Protein AF-A0A380GWD2-F1 (afdb_monomer_lite)

InterPro domains:
  IPR000515 ABC transporter type 1, transmembrane domain MetI-like [PF00528] (91-231)
  IPR000515 ABC transporter type 1, transmembrane domain MetI-like [PS50928] (73-249)
  IPR000515 ABC transporter type 1, transmembrane domain MetI-like [cd06261] (73-239)
  IPR025966 Oligopeptide transport permease C-like, N-terminal domain [PF12911] (3-45)
  IPR027417 P-loop containing nucleoside triphosphate hydrolase [SSF52540] (284-332)
  IPR035906 MetI-like superfamily [G3DSA:1.10.3720.10] (64-246)
  IPR035906 MetI-like superfamily [SSF161098] (69-244)
  IPR050366 Binding-protein-dependent transport system permease [PTHR43386] (3-244)
  IPR053474 Metal-staphylopine ABC transporter permease [NF045473] (7-245)

Structure (mmCIF, N/CA/C/O backbone):
data_AF-A0A380GWD2-F1
#
_entry.id   AF-A0A380GWD2-F1
#
loop_
_atom_site.group_PDB
_atom_site.id
_atom_site.type_symbol
_atom_site.label_atom_id
_atom_site.label_alt_id
_atom_site.label_comp_id
_atom_site.label_asym_id
_atom_site.label_entity_id
_atom_site.label_seq_id
_atom_site.pdbx_PDB_ins_code
_atom_site.Cartn_x
_atom_site.Cartn_y
_atom_site.Cartn_z
_atom_site.occupancy
_atom_site.B_iso_or_equiv
_atom_site.auth_seq_id
_atom_site.auth_comp_id
_atom_site.auth_asym_id
_atom_site.auth_atom_id
_atom_site.pdbx_PDB_model_num
ATOM 1 N N . MET A 1 1 ? -18.619 -19.081 5.065 1.00 58.50 1 MET A N 1
ATOM 2 C CA . MET A 1 1 ? -19.365 -19.530 3.862 1.00 58.50 1 MET A CA 1
ATOM 3 C C . MET A 1 1 ? -20.350 -18.495 3.323 1.00 58.50 1 MET A C 1
ATOM 5 O O . MET A 1 1 ? -20.272 -18.205 2.139 1.00 58.50 1 MET A O 1
ATOM 9 N N . ILE A 1 2 ? -21.215 -17.888 4.149 1.00 71.56 2 ILE A N 1
ATOM 10 C CA . ILE A 1 2 ? -22.244 -16.932 3.677 1.00 71.56 2 ILE A CA 1
ATOM 11 C C . ILE A 1 2 ? -21.642 -15.705 2.963 1.00 71.56 2 ILE A C 1
ATOM 13 O O . ILE A 1 2 ? -22.155 -15.282 1.932 1.00 71.56 2 ILE A O 1
ATOM 17 N N . VAL A 1 3 ? -20.525 -15.164 3.465 1.00 71.06 3 VAL A N 1
ATOM 18 C CA . VAL A 1 3 ? -19.839 -14.011 2.847 1.00 71.06 3 VAL A CA 1
ATOM 19 C C . VAL A 1 3 ? -19.327 -14.344 1.443 1.00 71.06 3 VAL A C 1
ATOM 21 O O . VAL A 1 3 ? -19.570 -13.586 0.513 1.00 71.06 3 VAL A O 1
ATOM 24 N N . LEU A 1 4 ? -18.695 -15.509 1.264 1.00 73.12 4 LEU A N 1
ATOM 25 C CA . LEU A 1 4 ? -18.154 -15.940 -0.029 1.00 73.12 4 LEU A CA 1
ATOM 26 C C . LEU A 1 4 ? -19.265 -16.176 -1.063 1.00 73.12 4 LEU A C 1
ATOM 28 O O . LEU A 1 4 ? -19.141 -15.762 -2.210 1.00 73.12 4 LEU A O 1
ATOM 32 N N . GLN A 1 5 ? -20.381 -16.779 -0.644 1.00 77.62 5 GLN A N 1
ATOM 33 C CA . GLN A 1 5 ? -21.546 -16.984 -1.510 1.00 77.62 5 GLN A CA 1
ATOM 34 C C . GLN A 1 5 ? -22.194 -15.662 -1.941 1.00 77.62 5 GLN A C 1
ATOM 36 O O . GLN A 1 5 ? -22.624 -15.536 -3.084 1.00 77.62 5 GLN A O 1
ATOM 41 N N . ARG A 1 6 ? -22.247 -14.663 -1.049 1.00 77.50 6 ARG A N 1
ATOM 42 C CA . ARG A 1 6 ? -22.725 -13.317 -1.399 1.00 77.50 6 ARG A CA 1
ATOM 43 C C . ARG A 1 6 ? -21.777 -12.618 -2.371 1.00 77.50 6 ARG A C 1
ATOM 45 O O . ARG A 1 6 ? -22.252 -12.006 -3.319 1.00 77.50 6 ARG A O 1
ATOM 52 N N . LEU A 1 7 ? -20.468 -12.767 -2.174 1.00 77.81 7 LEU A N 1
ATOM 53 C CA . LEU A 1 7 ? -19.450 -12.156 -3.029 1.00 77.81 7 LEU A CA 1
ATOM 54 C C . LEU A 1 7 ? -19.477 -12.720 -4.458 1.00 77.81 7 LEU A C 1
ATOM 56 O O . LEU A 1 7 ? -19.412 -11.964 -5.416 1.00 77.81 7 LEU A O 1
ATOM 60 N N . LEU A 1 8 ? -19.648 -14.039 -4.606 1.00 84.56 8 LEU A N 1
ATOM 61 C CA . LEU A 1 8 ? -19.727 -14.705 -5.914 1.00 84.56 8 LEU A CA 1
ATOM 62 C C . LEU A 1 8 ? -21.028 -14.419 -6.681 1.00 84.56 8 LEU A C 1
ATOM 64 O O . LEU A 1 8 ? -21.109 -14.686 -7.877 1.00 84.56 8 LEU A O 1
ATOM 68 N N . ARG A 1 9 ? -22.058 -13.896 -6.007 1.00 88.69 9 ARG A N 1
ATOM 69 C CA . ARG A 1 9 ? -23.337 -13.541 -6.636 1.00 88.69 9 ARG A CA 1
ATOM 70 C C . ARG A 1 9 ? -23.305 -12.153 -7.281 1.00 88.69 9 ARG A C 1
ATOM 72 O O . ARG A 1 9 ? -24.104 -11.884 -8.177 1.00 88.69 9 ARG A O 1
ATOM 79 N N . ASP A 1 10 ? -22.395 -11.289 -6.840 1.00 90.19 10 ASP A N 1
ATOM 80 C CA . ASP A 1 10 ? -22.190 -9.961 -7.407 1.00 90.19 10 ASP A CA 1
ATOM 81 C C . ASP A 1 10 ? -21.218 -10.037 -8.595 1.00 90.19 10 ASP A C 1
ATOM 83 O O . ASP A 1 10 ? -20.032 -10.331 -8.443 1.00 90.19 10 ASP A O 1
ATOM 87 N N . LYS A 1 11 ? -21.727 -9.756 -9.802 1.00 90.31 11 LYS A N 1
ATOM 88 C CA . LYS A 1 11 ? -20.937 -9.807 -11.043 1.00 90.31 11 LYS A CA 1
ATOM 89 C C . LYS A 1 11 ? -19.743 -8.847 -11.010 1.00 90.31 11 LYS A C 1
ATOM 91 O O . LYS A 1 11 ? -18.685 -9.191 -11.530 1.00 90.31 11 LYS A O 1
ATOM 96 N N . GLY A 1 12 ? -19.897 -7.669 -10.402 1.00 89.19 12 GLY A N 1
ATOM 97 C CA . GLY A 1 12 ? -18.822 -6.685 -10.289 1.00 89.19 12 GLY A CA 1
ATOM 98 C C . GLY A 1 12 ? -17.720 -7.167 -9.352 1.00 89.19 12 GLY A C 1
ATOM 99 O O . GLY A 1 12 ? -16.540 -7.111 -9.702 1.00 89.19 12 GLY A O 1
ATOM 100 N N . ALA A 1 13 ? -18.105 -7.723 -8.199 1.00 85.75 13 ALA A N 1
ATOM 101 C CA . ALA A 1 13 ? -17.156 -8.294 -7.247 1.00 85.75 13 ALA A CA 1
ATOM 102 C C . ALA A 1 13 ? -16.379 -9.476 -7.846 1.00 85.75 13 ALA A C 1
ATOM 104 O O . ALA A 1 13 ? -15.167 -9.564 -7.656 1.00 85.75 13 ALA A O 1
ATOM 105 N N . VAL A 1 14 ? -17.047 -10.347 -8.612 1.00 89.75 14 VAL A N 1
ATOM 106 C CA . VAL A 1 14 ? -16.394 -11.470 -9.302 1.00 89.75 14 VAL A CA 1
ATOM 107 C C . VAL A 1 14 ? -15.363 -10.970 -10.311 1.00 89.75 14 VAL A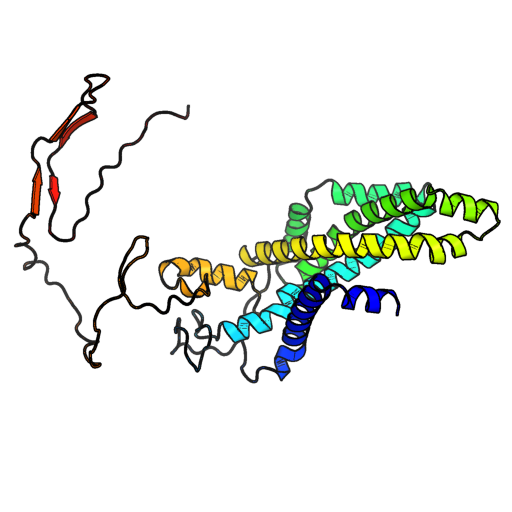 C 1
ATOM 109 O O . VAL A 1 14 ? -14.226 -11.424 -10.261 1.00 89.75 14 VAL A O 1
ATOM 112 N N . ILE A 1 15 ? -15.710 -10.005 -11.171 1.00 92.12 15 ILE A N 1
ATOM 113 C CA . ILE A 1 15 ? -14.769 -9.452 -12.162 1.00 92.12 15 ILE A CA 1
ATOM 114 C C . ILE A 1 15 ? -13.536 -8.858 -11.472 1.00 92.12 15 ILE A C 1
ATOM 116 O O . ILE A 1 15 ? -12.405 -9.174 -11.848 1.00 92.12 15 ILE A O 1
ATOM 120 N N . ALA A 1 16 ? -13.736 -8.038 -10.436 1.00 87.62 16 ALA A N 1
ATOM 121 C CA . ALA A 1 16 ? -12.636 -7.435 -9.688 1.00 87.62 16 ALA A CA 1
ATOM 122 C C . ALA A 1 16 ? -11.742 -8.499 -9.028 1.00 87.62 16 ALA A C 1
ATOM 124 O O . ALA A 1 16 ? -10.515 -8.434 -9.131 1.00 87.62 16 ALA A O 1
ATOM 125 N N . LEU A 1 17 ? -12.349 -9.510 -8.400 1.00 88.25 17 LEU A N 1
ATOM 126 C CA . LEU A 1 17 ? -11.627 -10.605 -7.759 1.00 88.25 17 LEU A CA 1
ATOM 127 C C . LEU A 1 17 ? -10.840 -11.436 -8.779 1.00 88.25 17 LEU A C 1
ATOM 129 O O . LEU A 1 17 ? -9.692 -11.783 -8.514 1.00 88.25 17 LEU A O 1
ATOM 133 N N . THR A 1 18 ? -11.412 -11.716 -9.953 1.00 91.81 18 THR A N 1
ATOM 134 C CA . THR A 1 18 ? -10.721 -12.422 -11.038 1.00 91.81 18 THR A CA 1
ATOM 135 C C . THR A 1 18 ? -9.498 -11.644 -11.512 1.00 91.81 18 THR A C 1
ATOM 137 O O . THR A 1 18 ? -8.430 -12.235 -11.642 1.00 91.81 18 THR A O 1
ATOM 140 N N . ILE A 1 19 ? -9.608 -10.326 -11.712 1.00 90.56 19 ILE A N 1
ATOM 141 C CA . ILE A 1 19 ? -8.471 -9.488 -12.124 1.00 90.56 19 ILE A CA 1
ATOM 142 C C . ILE A 1 19 ? -7.359 -9.538 -11.071 1.00 90.56 19 ILE A C 1
ATOM 144 O O . ILE A 1 19 ? -6.207 -9.815 -11.406 1.00 90.56 19 ILE A O 1
ATOM 148 N N . ILE A 1 20 ? -7.695 -9.326 -9.795 1.00 89.38 20 ILE A N 1
ATOM 149 C CA . ILE A 1 20 ? -6.722 -9.382 -8.694 1.00 89.38 20 ILE A CA 1
ATOM 150 C C . ILE A 1 20 ? -6.058 -10.760 -8.636 1.00 89.38 20 ILE A C 1
ATOM 152 O O . ILE A 1 20 ? -4.834 -10.846 -8.539 1.00 89.38 20 ILE A O 1
ATOM 156 N N . LEU A 1 21 ? -6.846 -11.833 -8.739 1.00 90.94 21 LEU A N 1
ATOM 157 C CA . LEU A 1 21 ? -6.343 -13.202 -8.714 1.00 90.94 21 LEU A CA 1
ATOM 158 C C . LEU A 1 21 ? -5.363 -13.454 -9.863 1.00 90.94 21 LEU A C 1
ATOM 160 O O . LEU A 1 21 ? -4.301 -14.020 -9.627 1.00 90.94 21 LEU A O 1
ATOM 164 N N . VAL A 1 22 ? -5.673 -12.991 -11.076 1.00 91.62 22 VAL A N 1
ATOM 165 C CA . VAL A 1 22 ? -4.774 -13.106 -12.233 1.00 91.62 22 VAL A CA 1
ATOM 166 C C . VAL A 1 22 ? -3.441 -12.411 -11.960 1.00 91.62 22 VAL A C 1
ATOM 168 O O . VAL A 1 22 ? -2.398 -13.034 -12.139 1.00 91.62 22 VAL A O 1
ATOM 171 N N . TYR A 1 23 ? -3.442 -11.168 -11.466 1.00 89.44 23 TYR A N 1
ATOM 172 C CA . TYR A 1 23 ? -2.194 -10.470 -11.132 1.00 89.44 23 TYR A CA 1
ATOM 173 C C . TYR A 1 23 ? -1.403 -11.186 -10.033 1.00 89.44 23 TYR A C 1
ATOM 175 O O . TYR A 1 23 ? -0.192 -11.354 -10.164 1.00 89.44 23 TYR A O 1
ATOM 183 N N . VAL A 1 24 ? -2.066 -11.652 -8.972 1.00 89.50 24 VAL A N 1
ATOM 184 C CA . VAL A 1 24 ? -1.404 -12.382 -7.880 1.00 89.50 24 VAL A CA 1
ATOM 185 C C . VAL A 1 24 ? -0.791 -13.689 -8.386 1.00 89.50 24 VAL A C 1
ATOM 187 O O . VAL A 1 24 ? 0.362 -13.976 -8.075 1.00 89.50 24 VAL A O 1
ATOM 190 N N . VAL A 1 25 ? -1.516 -14.452 -9.207 1.00 89.88 25 VAL A N 1
ATOM 191 C CA . VAL A 1 25 ? -1.022 -15.698 -9.810 1.00 89.88 25 VAL A CA 1
ATOM 192 C C . VAL A 1 25 ? 0.167 -15.412 -10.730 1.00 89.88 25 VAL A C 1
ATOM 194 O O . VAL A 1 25 ? 1.215 -16.030 -10.567 1.00 89.88 25 VAL A O 1
ATOM 197 N N . LEU A 1 26 ? 0.066 -14.429 -11.628 1.00 87.88 26 LEU A N 1
ATOM 198 C CA . LEU A 1 26 ? 1.172 -14.036 -12.509 1.00 87.88 26 LEU A CA 1
ATOM 199 C C . LEU A 1 26 ? 2.415 -13.584 -11.727 1.00 87.88 26 LEU A C 1
ATOM 201 O O . LEU A 1 26 ? 3.537 -13.922 -12.101 1.00 87.88 26 LEU A O 1
ATOM 205 N N . GLY A 1 27 ? 2.227 -12.851 -10.627 1.00 85.25 27 GLY A N 1
ATOM 206 C CA . GLY A 1 27 ? 3.311 -12.390 -9.759 1.00 85.25 27 GLY A CA 1
ATOM 207 C C . GLY A 1 27 ? 3.936 -13.493 -8.904 1.00 85.25 27 GLY A C 1
ATOM 208 O O . GLY A 1 27 ? 5.144 -13.492 -8.680 1.00 85.25 27 GLY A O 1
ATOM 209 N N . LEU A 1 28 ? 3.159 -14.457 -8.413 1.00 86.44 28 LEU A N 1
ATOM 210 C CA . LEU A 1 28 ? 3.695 -15.563 -7.613 1.00 86.44 28 LEU A CA 1
ATOM 211 C C . LEU A 1 28 ? 4.400 -16.589 -8.497 1.00 86.44 28 LEU A C 1
ATOM 213 O O . LEU A 1 28 ? 5.556 -16.926 -8.239 1.00 86.44 28 LEU A O 1
ATOM 217 N N . PHE A 1 29 ? 3.748 -17.008 -9.578 1.00 84.38 29 PHE A N 1
ATOM 218 C CA . PHE A 1 29 ? 4.241 -18.044 -10.479 1.00 84.38 29 PHE A CA 1
ATOM 219 C C . PHE A 1 29 ? 5.176 -17.513 -11.571 1.00 84.38 29 PHE A C 1
ATOM 221 O O . PHE A 1 29 ? 5.549 -18.266 -12.458 1.00 84.38 29 PHE A O 1
ATOM 228 N N . THR A 1 30 ? 5.617 -16.253 -11.526 1.00 75.31 30 THR A N 1
ATOM 229 C CA . THR A 1 30 ? 6.483 -15.686 -12.579 1.00 75.31 30 THR A CA 1
ATOM 230 C C . THR A 1 30 ? 7.715 -16.542 -12.905 1.00 75.31 30 THR A C 1
ATOM 232 O O . THR A 1 30 ? 7.888 -16.870 -14.072 1.00 75.31 30 THR A O 1
ATOM 235 N N . PRO A 1 31 ? 8.520 -17.004 -11.923 1.00 70.44 31 PRO A N 1
ATOM 236 C CA . PRO A 1 31 ? 9.708 -17.815 -12.187 1.00 70.44 31 PRO A CA 1
ATOM 237 C C . PRO A 1 31 ? 9.401 -19.183 -12.797 1.00 70.44 31 PRO A C 1
ATOM 239 O O . PRO A 1 31 ? 10.297 -19.805 -13.350 1.00 70.44 31 PRO A O 1
ATOM 242 N N . THR A 1 32 ? 8.165 -19.672 -12.660 1.00 65.62 32 THR A N 1
ATOM 243 C CA . THR A 1 32 ? 7.728 -20.953 -13.228 1.00 65.62 32 THR A CA 1
ATOM 244 C C . THR A 1 32 ? 6.936 -20.780 -14.524 1.00 65.62 32 THR A C 1
ATOM 246 O O . THR A 1 32 ? 6.833 -21.722 -15.297 1.00 65.62 32 THR A O 1
ATOM 249 N N . VAL A 1 33 ? 6.357 -19.599 -14.762 1.00 64.88 33 VAL A N 1
ATOM 250 C CA . VAL A 1 33 ? 5.545 -19.274 -15.947 1.00 64.88 33 VAL A CA 1
ATOM 251 C C . VAL A 1 33 ? 6.421 -18.799 -17.102 1.00 64.88 33 VAL A C 1
ATOM 253 O O . VAL A 1 33 ? 6.093 -19.060 -18.257 1.00 64.88 33 VAL A O 1
ATOM 256 N N . THR A 1 34 ? 7.540 -18.126 -16.823 1.00 65.00 34 THR A N 1
ATOM 257 C CA . THR A 1 34 ? 8.450 -17.635 -17.860 1.00 65.00 34 THR A CA 1
ATOM 258 C C . THR A 1 34 ? 9.838 -18.258 -17.711 1.00 65.00 34 THR A C 1
ATOM 260 O O . THR A 1 34 ? 10.548 -18.030 -16.739 1.00 65.00 34 THR A O 1
ATOM 263 N N . PHE A 1 35 ? 10.261 -19.024 -18.722 1.00 64.38 35 PHE A N 1
ATOM 264 C CA . PHE A 1 35 ? 11.630 -19.555 -18.825 1.00 64.38 35 PHE A CA 1
ATOM 265 C C . PHE A 1 35 ? 12.665 -18.477 -19.213 1.00 64.38 35 PHE A C 1
ATOM 267 O O . PHE A 1 35 ? 13.865 -18.741 -19.236 1.00 64.38 35 PHE A O 1
ATOM 274 N N . TYR A 1 36 ? 12.210 -17.259 -19.524 1.00 70.38 36 TYR A N 1
ATOM 275 C CA . TYR A 1 36 ? 13.050 -16.134 -19.928 1.00 70.38 36 TYR A CA 1
ATOM 276 C C . TYR A 1 36 ? 13.548 -15.340 -18.719 1.00 70.38 36 TYR A C 1
ATOM 278 O O . TYR A 1 36 ? 12.762 -14.880 -17.890 1.00 70.38 36 TYR A O 1
ATOM 286 N N . ASN A 1 37 ? 14.862 -15.117 -18.651 1.00 81.06 37 ASN A N 1
ATOM 287 C CA . ASN A 1 37 ? 15.467 -14.286 -17.615 1.00 81.06 37 ASN A CA 1
ATOM 288 C C . ASN A 1 37 ? 15.105 -12.799 -17.851 1.00 81.06 37 ASN A C 1
ATOM 290 O O . ASN A 1 37 ? 15.497 -12.243 -18.879 1.00 81.06 37 ASN A O 1
ATOM 294 N N . PRO A 1 38 ? 14.427 -12.114 -16.905 1.00 83.25 38 PRO A N 1
ATOM 295 C CA . PRO A 1 38 ? 13.999 -10.715 -17.060 1.00 83.25 38 PRO A CA 1
ATOM 296 C C . PRO A 1 38 ? 15.163 -9.722 -17.189 1.00 83.25 38 PRO A C 1
ATOM 298 O O . PRO A 1 38 ? 14.968 -8.566 -17.568 1.00 83.25 38 PRO A O 1
ATOM 301 N N . ASN A 1 39 ? 16.371 -10.152 -16.825 1.00 86.81 39 ASN A N 1
ATOM 302 C CA . ASN A 1 39 ? 17.581 -9.346 -16.858 1.00 86.81 39 ASN A CA 1
ATOM 303 C C . ASN A 1 39 ? 18.512 -9.734 -18.013 1.00 86.81 39 ASN A C 1
ATOM 305 O O . ASN A 1 39 ? 19.617 -9.202 -18.070 1.00 86.81 39 ASN A O 1
ATOM 309 N N . HIS A 1 40 ? 18.093 -10.634 -18.912 1.00 86.19 40 HIS A N 1
ATOM 310 C CA . HIS A 1 40 ? 18.878 -10.997 -20.089 1.00 86.19 40 HIS A CA 1
ATOM 311 C C . HIS A 1 40 ? 19.033 -9.791 -21.018 1.00 86.19 40 HIS A C 1
ATOM 313 O O . HIS A 1 40 ? 18.052 -9.302 -21.574 1.00 86.19 40 HIS A O 1
ATOM 319 N N . VAL A 1 41 ? 20.266 -9.309 -21.151 1.00 87.75 41 VAL A N 1
ATOM 320 C CA . VAL A 1 41 ? 20.629 -8.160 -21.985 1.00 87.75 41 VAL A CA 1
ATOM 321 C C . VAL A 1 41 ? 20.958 -8.657 -23.388 1.00 87.75 41 VAL A C 1
ATOM 323 O O . VAL A 1 41 ? 21.810 -9.527 -23.538 1.00 87.75 41 VAL A O 1
ATOM 326 N N . ASP A 1 42 ? 20.311 -8.080 -24.397 1.00 87.19 42 ASP A N 1
ATOM 327 C CA . ASP A 1 42 ? 20.566 -8.364 -25.811 1.00 87.19 42 ASP A CA 1
ATOM 328 C C . ASP A 1 42 ? 20.718 -7.054 -26.588 1.00 87.19 42 ASP A C 1
ATOM 330 O O . ASP A 1 42 ? 19.779 -6.525 -27.180 1.00 87.19 42 ASP A O 1
ATOM 334 N N . THR A 1 43 ? 21.928 -6.500 -26.577 1.00 86.88 43 THR A N 1
ATOM 335 C CA . THR A 1 43 ? 22.194 -5.187 -27.173 1.00 86.88 43 THR A CA 1
ATOM 336 C C . THR A 1 43 ? 21.975 -5.132 -28.685 1.00 86.88 43 THR A C 1
ATOM 338 O O . THR A 1 43 ? 21.849 -4.034 -29.229 1.00 86.88 43 THR A O 1
ATOM 341 N N . ALA A 1 44 ? 21.900 -6.278 -29.372 1.00 87.56 44 ALA A N 1
ATOM 342 C CA . ALA A 1 44 ? 21.574 -6.326 -30.794 1.00 87.56 44 ALA A CA 1
ATOM 343 C C . ALA A 1 44 ? 20.110 -5.940 -31.060 1.00 87.56 44 ALA A C 1
ATOM 345 O O . ALA A 1 44 ? 19.805 -5.363 -32.101 1.00 87.56 44 ALA A O 1
ATOM 346 N N . ASN A 1 45 ? 19.224 -6.194 -30.095 1.00 84.62 45 ASN A N 1
ATOM 347 C CA . ASN A 1 45 ? 17.796 -5.913 -30.171 1.00 84.62 45 ASN A CA 1
ATOM 348 C C . ASN A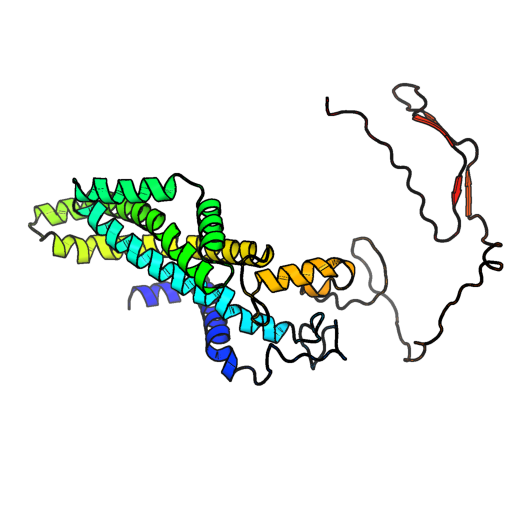 1 45 ? 17.402 -4.709 -29.300 1.00 84.62 45 ASN A C 1
ATOM 350 O O . ASN A 1 45 ? 16.336 -4.714 -28.694 1.00 84.62 45 ASN A O 1
ATOM 354 N N . ASN A 1 46 ? 18.234 -3.669 -29.196 1.00 87.06 46 ASN A N 1
ATOM 355 C CA . ASN A 1 46 ? 17.879 -2.454 -28.449 1.00 87.06 46 ASN A CA 1
ATOM 356 C C . ASN A 1 46 ? 16.689 -1.728 -29.092 1.00 87.06 46 ASN A C 1
ATOM 358 O O . ASN A 1 46 ? 16.711 -1.471 -30.293 1.00 87.06 46 ASN A O 1
ATOM 362 N N . PHE A 1 47 ? 15.693 -1.347 -28.283 1.00 85.56 47 PHE A N 1
ATOM 363 C CA . PHE A 1 47 ? 14.491 -0.645 -28.760 1.00 85.56 47 PHE A CA 1
ATOM 364 C C . PHE A 1 47 ? 13.775 -1.364 -29.918 1.00 85.56 47 PHE A C 1
ATOM 366 O O . PHE A 1 47 ? 13.227 -0.734 -30.822 1.00 85.56 47 PHE A O 1
ATOM 373 N N . SER A 1 48 ? 13.789 -2.698 -29.914 1.00 84.50 48 SER A N 1
ATOM 374 C CA . SER A 1 48 ? 13.039 -3.470 -30.898 1.00 84.50 48 SER A CA 1
ATOM 375 C C . SER A 1 48 ? 11.540 -3.326 -30.629 1.00 84.50 48 SER A C 1
ATOM 377 O O . SER A 1 48 ? 11.086 -3.386 -29.482 1.00 84.50 48 SER A O 1
ATOM 379 N N . GLY A 1 49 ? 10.770 -3.118 -31.697 1.00 83.38 49 GLY A N 1
ATOM 380 C CA . GLY A 1 49 ? 9.314 -3.049 -31.624 1.00 83.38 49 GLY A CA 1
ATOM 381 C C . GLY A 1 49 ? 8.673 -4.403 -31.299 1.00 83.38 49 GLY A C 1
ATOM 382 O O . GLY A 1 49 ? 9.340 -5.427 -31.140 1.00 83.38 49 GLY A O 1
ATOM 383 N N . MET A 1 50 ? 7.341 -4.420 -31.233 1.00 86.12 50 MET A N 1
ATOM 384 C CA . MET A 1 50 ? 6.581 -5.648 -30.986 1.00 86.12 50 MET A CA 1
ATOM 385 C C . MET A 1 50 ? 6.881 -6.709 -32.050 1.00 86.12 50 MET A C 1
ATOM 387 O O . MET A 1 50 ? 6.656 -6.499 -33.242 1.00 86.12 50 MET A O 1
ATOM 391 N N . SER A 1 51 ? 7.324 -7.880 -31.609 1.00 83.44 51 SER A N 1
ATOM 392 C CA . SER A 1 51 ? 7.590 -9.040 -32.455 1.00 83.44 51 SER A CA 1
ATOM 393 C C . SER A 1 51 ? 7.111 -10.323 -31.776 1.00 83.44 51 SER A C 1
ATOM 395 O O . SER A 1 51 ? 6.760 -10.335 -30.597 1.00 83.44 51 SER A O 1
ATOM 397 N N . TRP A 1 52 ? 7.094 -11.434 -32.511 1.00 81.94 52 TRP A N 1
ATOM 398 C CA . TRP A 1 52 ? 6.783 -12.741 -31.921 1.00 81.94 52 TRP A CA 1
ATOM 399 C C . TRP A 1 52 ? 7.808 -13.180 -30.869 1.00 81.94 52 TRP A C 1
ATOM 401 O O . TRP A 1 52 ? 7.444 -13.914 -29.954 1.00 81.94 52 TRP A O 1
ATOM 411 N N . ALA A 1 53 ? 9.053 -12.702 -30.982 1.00 83.75 53 ALA A N 1
ATOM 412 C CA . ALA A 1 53 ? 10.098 -12.907 -29.984 1.00 83.75 53 ALA A CA 1
ATOM 413 C C . ALA A 1 53 ? 9.921 -11.986 -28.763 1.00 83.75 53 ALA A C 1
ATOM 415 O O . ALA A 1 53 ? 10.146 -12.426 -27.641 1.00 83.75 53 ALA A O 1
ATOM 416 N N . HIS A 1 54 ? 9.469 -10.745 -28.983 1.00 84.31 54 HIS A N 1
ATOM 417 C CA . HIS A 1 54 ? 9.267 -9.732 -27.946 1.00 84.31 54 HIS A CA 1
ATOM 418 C C . HIS A 1 54 ? 7.890 -9.084 -28.067 1.00 84.31 54 HIS A C 1
ATOM 420 O O . HIS A 1 54 ? 7.708 -8.097 -28.784 1.00 84.31 54 HIS A O 1
ATOM 426 N N . TRP A 1 55 ? 6.897 -9.626 -27.360 1.00 84.25 55 TRP A N 1
ATOM 427 C CA . TRP A 1 55 ? 5.488 -9.254 -27.557 1.00 84.25 55 TRP A CA 1
ATOM 428 C C . TRP A 1 55 ? 5.197 -7.776 -27.297 1.00 84.25 55 TRP A C 1
ATOM 430 O O . TRP A 1 55 ? 4.345 -7.200 -27.971 1.00 84.25 55 TRP A O 1
ATOM 440 N N . LEU A 1 56 ? 5.905 -7.170 -26.340 1.00 86.25 56 LEU A N 1
ATOM 441 C CA . LEU A 1 56 ? 5.833 -5.738 -26.032 1.00 86.25 56 LEU A CA 1
ATOM 442 C C . LEU A 1 56 ? 7.113 -4.983 -26.426 1.00 86.25 56 LEU A C 1
ATOM 444 O O . LEU A 1 56 ? 7.326 -3.863 -25.969 1.00 86.25 56 LEU A O 1
ATOM 448 N N . GLY A 1 57 ? 7.961 -5.593 -27.256 1.00 88.06 57 GLY A N 1
ATOM 449 C CA . GLY A 1 57 ? 9.267 -5.053 -27.617 1.00 88.06 57 GLY A CA 1
ATOM 450 C C . GLY A 1 57 ? 10.302 -5.150 -26.495 1.00 88.06 57 GLY A C 1
ATOM 451 O O . GLY A 1 57 ? 10.106 -5.819 -25.470 1.00 88.06 57 GLY A O 1
ATOM 452 N N . THR A 1 58 ? 11.427 -4.478 -26.703 1.00 89.81 58 THR A N 1
ATOM 453 C CA . THR A 1 58 ? 12.588 -4.509 -25.806 1.00 89.81 58 THR A CA 1
ATOM 454 C C . THR A 1 58 ? 12.997 -3.120 -25.347 1.00 89.81 58 THR A C 1
ATOM 456 O O . THR A 1 58 ? 12.794 -2.127 -26.039 1.00 89.81 58 THR A O 1
ATOM 459 N N . ASP A 1 59 ? 13.602 -3.035 -24.162 1.00 89.25 59 ASP A N 1
ATOM 460 C CA . ASP A 1 59 ? 14.113 -1.772 -23.636 1.00 89.25 59 ASP A CA 1
ATOM 461 C C . ASP A 1 59 ? 15.475 -1.358 -24.236 1.00 89.25 59 ASP A C 1
ATOM 463 O O . ASP A 1 59 ? 16.028 -2.011 -25.118 1.00 89.25 59 ASP A O 1
ATOM 467 N N . HIS A 1 60 ? 16.039 -0.254 -23.738 1.00 88.25 60 HIS A N 1
ATOM 468 C CA . HIS A 1 60 ? 17.366 0.259 -24.122 1.00 88.25 60 HIS A CA 1
ATOM 469 C C . HIS A 1 60 ? 18.546 -0.716 -23.942 1.00 88.25 60 HIS A C 1
ATOM 471 O O . HIS A 1 60 ? 19.634 -0.417 -24.422 1.00 88.25 60 HIS A O 1
ATOM 477 N N . LEU A 1 61 ? 18.371 -1.817 -23.199 1.00 88.38 61 LEU A N 1
ATOM 478 C CA . LEU A 1 61 ? 19.366 -2.889 -23.052 1.00 88.38 61 LEU A CA 1
ATOM 479 C C . LEU A 1 61 ? 18.926 -4.170 -23.784 1.00 88.38 61 LEU A C 1
ATOM 481 O O . LEU A 1 61 ? 19.438 -5.249 -23.490 1.00 88.38 61 LEU A O 1
ATOM 485 N N . GLY A 1 62 ? 17.912 -4.085 -24.645 1.00 88.06 62 GLY A N 1
ATOM 486 C CA . GLY A 1 62 ? 17.362 -5.231 -25.355 1.00 88.06 62 GLY A CA 1
ATOM 487 C C . GLY A 1 62 ? 16.607 -6.216 -24.468 1.00 88.06 62 GLY A C 1
ATOM 488 O O . GLY A 1 62 ? 16.379 -7.352 -24.866 1.00 88.06 62 GLY A O 1
ATOM 489 N N . ARG A 1 63 ? 16.219 -5.821 -23.249 1.00 90.69 63 ARG A N 1
ATOM 490 C CA . ARG A 1 63 ? 15.476 -6.714 -22.349 1.00 90.69 63 ARG A CA 1
ATOM 491 C C . ARG A 1 63 ? 13.995 -6.680 -22.683 1.00 90.69 63 ARG A C 1
ATOM 493 O O . ARG A 1 63 ? 13.435 -5.597 -22.848 1.00 90.69 63 ARG A O 1
ATOM 500 N N . ASP A 1 64 ? 13.354 -7.843 -22.677 1.00 90.25 64 ASP A N 1
ATOM 501 C CA . ASP A 1 64 ? 11.927 -7.977 -22.971 1.00 90.25 64 ASP A CA 1
ATOM 502 C C . ASP A 1 64 ? 11.049 -7.195 -21.975 1.00 90.25 64 ASP A C 1
ATOM 504 O O . ASP A 1 64 ? 11.072 -7.434 -20.760 1.00 90.25 64 ASP A O 1
ATOM 508 N N . VAL A 1 65 ? 10.264 -6.243 -22.489 1.00 90.12 65 VAL A N 1
ATOM 509 C CA . VAL A 1 65 ? 9.427 -5.357 -21.669 1.00 90.12 65 VAL A CA 1
ATOM 510 C C . VAL A 1 65 ? 8.278 -6.120 -21.012 1.00 90.12 65 VAL A C 1
ATOM 512 O O . VAL A 1 65 ? 7.979 -5.858 -19.845 1.00 90.12 65 VAL A O 1
ATOM 515 N N . LEU A 1 66 ? 7.665 -7.089 -21.703 1.00 89.25 66 LEU A N 1
ATOM 516 C CA . LEU A 1 66 ? 6.553 -7.881 -21.170 1.00 89.25 66 LEU A CA 1
ATOM 517 C C . LEU A 1 66 ? 7.015 -8.727 -19.991 1.00 89.25 66 LEU A C 1
ATOM 519 O O . LEU A 1 66 ? 6.409 -8.678 -18.921 1.00 89.25 66 LEU A O 1
ATOM 523 N N . ILE A 1 67 ? 8.115 -9.460 -20.162 1.00 89.75 67 ILE A N 1
ATOM 524 C CA . ILE A 1 67 ? 8.668 -10.294 -19.093 1.00 89.75 67 ILE A CA 1
ATOM 525 C C . ILE A 1 67 ? 9.002 -9.415 -17.884 1.00 89.75 67 ILE A C 1
ATOM 527 O O . ILE A 1 67 ? 8.599 -9.727 -16.762 1.00 89.75 67 ILE A O 1
ATOM 531 N N . ARG A 1 68 ? 9.644 -8.259 -18.094 1.00 90.81 68 ARG A N 1
ATOM 532 C CA . ARG A 1 68 ? 9.948 -7.322 -17.001 1.00 90.81 68 ARG A CA 1
ATOM 533 C C . ARG A 1 68 ? 8.694 -6.746 -16.339 1.00 90.81 68 ARG A C 1
ATOM 535 O O . ARG A 1 68 ? 8.695 -6.610 -15.118 1.00 90.81 68 ARG A O 1
ATOM 542 N N . MET A 1 69 ? 7.625 -6.467 -17.088 1.00 90.00 69 MET A N 1
ATOM 543 C CA . MET A 1 69 ? 6.343 -6.016 -16.530 1.00 90.00 69 MET A CA 1
ATOM 544 C C . MET A 1 69 ? 5.704 -7.067 -15.620 1.00 90.00 69 MET A C 1
ATOM 546 O O . MET A 1 69 ? 5.199 -6.706 -14.556 1.00 90.00 69 MET A O 1
ATOM 550 N N . ILE A 1 70 ? 5.745 -8.346 -16.007 1.00 90.56 70 ILE A N 1
ATOM 551 C CA . ILE A 1 70 ? 5.201 -9.440 -15.191 1.00 90.56 70 ILE A CA 1
ATOM 552 C C . ILE A 1 70 ? 6.063 -9.631 -13.933 1.00 90.56 70 ILE A C 1
ATOM 554 O O . ILE A 1 70 ? 5.527 -9.715 -12.830 1.00 90.56 70 ILE A O 1
ATOM 558 N N . TYR A 1 71 ? 7.395 -9.612 -14.052 1.00 90.81 71 TYR A N 1
ATOM 559 C CA . TYR A 1 71 ? 8.289 -9.690 -12.885 1.00 90.81 71 TYR A CA 1
ATOM 560 C C . TYR A 1 71 ? 8.129 -8.502 -11.926 1.00 90.81 71 TYR A C 1
ATOM 562 O O . TYR A 1 71 ? 8.259 -8.673 -10.711 1.00 90.81 71 TYR A O 1
ATOM 570 N N . ALA A 1 72 ? 7.799 -7.318 -12.446 1.00 91.75 72 ALA A N 1
ATOM 571 C CA . ALA A 1 72 ? 7.543 -6.120 -11.652 1.00 91.75 72 ALA A CA 1
ATOM 572 C C . ALA A 1 72 ? 6.259 -6.195 -10.800 1.00 91.75 72 ALA A C 1
ATOM 574 O O . ALA A 1 72 ? 6.130 -5.431 -9.845 1.00 91.75 72 ALA A O 1
ATOM 575 N N . ILE A 1 73 ? 5.358 -7.160 -11.041 1.00 92.62 73 ILE A N 1
ATOM 576 C CA . ILE A 1 73 ? 4.172 -7.388 -10.192 1.00 92.62 73 ILE A CA 1
ATOM 577 C C . ILE A 1 73 ? 4.572 -7.619 -8.726 1.00 92.62 73 ILE A C 1
ATOM 579 O O . ILE A 1 73 ? 3.910 -7.128 -7.814 1.00 92.62 73 ILE A O 1
ATOM 583 N N . ARG A 1 74 ? 5.662 -8.350 -8.465 1.00 91.44 74 ARG A N 1
ATOM 584 C CA . ARG A 1 74 ? 6.103 -8.657 -7.094 1.00 91.44 74 ARG A CA 1
ATOM 585 C C . ARG A 1 74 ? 6.443 -7.388 -6.298 1.00 91.44 74 ARG A C 1
ATOM 587 O O . ARG A 1 74 ? 5.790 -7.152 -5.280 1.00 91.44 74 ARG A O 1
ATOM 594 N N . PRO A 1 75 ? 7.405 -6.552 -6.740 1.00 91.19 75 PRO A N 1
ATOM 595 C CA . PRO A 1 75 ? 7.754 -5.342 -6.012 1.00 91.19 75 PRO A CA 1
ATOM 596 C C . PRO A 1 75 ? 6.669 -4.263 -6.048 1.00 91.19 75 PRO A C 1
ATOM 598 O O . PRO A 1 75 ? 6.518 -3.556 -5.055 1.00 91.19 75 PRO A O 1
ATOM 601 N N . SER A 1 76 ? 5.902 -4.142 -7.138 1.00 91.75 76 SER A N 1
ATOM 602 C CA . SER A 1 76 ? 4.892 -3.082 -7.270 1.00 91.75 76 SER A CA 1
ATOM 603 C C . SER A 1 76 ? 3.558 -3.415 -6.586 1.00 91.75 76 SER A C 1
ATOM 605 O O . SER A 1 76 ? 2.889 -2.502 -6.106 1.00 91.75 76 SER A O 1
ATOM 607 N N . LEU A 1 77 ? 3.166 -4.695 -6.500 1.00 93.19 77 LEU A N 1
ATOM 608 C CA . LEU A 1 77 ? 1.908 -5.125 -5.872 1.00 93.19 77 LEU A CA 1
ATOM 609 C C . LEU A 1 77 ? 2.121 -5.969 -4.616 1.00 93.19 77 LEU A C 1
ATOM 611 O O . LEU A 1 77 ? 1.673 -5.576 -3.543 1.00 93.19 77 LEU A O 1
ATOM 615 N N . LEU A 1 78 ? 2.778 -7.128 -4.716 1.00 92.75 78 LEU A N 1
ATOM 616 C CA . LEU A 1 78 ? 2.796 -8.098 -3.608 1.00 92.75 78 LEU A CA 1
ATOM 617 C C . LEU A 1 78 ? 3.494 -7.552 -2.361 1.00 92.75 78 LEU A C 1
ATOM 619 O O . LEU A 1 78 ? 3.008 -7.726 -1.247 1.00 92.75 78 LEU A O 1
ATOM 623 N N . TYR A 1 79 ? 4.615 -6.862 -2.530 1.00 93.44 79 TYR A N 1
ATOM 624 C CA . TYR A 1 79 ? 5.356 -6.328 -1.391 1.00 93.44 79 TYR A CA 1
ATOM 625 C C . TYR A 1 79 ? 4.656 -5.135 -0.733 1.00 93.44 79 TYR A C 1
ATOM 627 O O . TYR A 1 79 ? 4.625 -5.035 0.493 1.00 93.44 79 TYR A O 1
ATOM 635 N N . VAL A 1 80 ? 4.013 -4.280 -1.532 1.00 95.00 80 VAL A N 1
ATOM 636 C CA . VAL A 1 80 ? 3.152 -3.204 -1.019 1.00 95.00 80 VAL A CA 1
ATOM 637 C C . VAL A 1 80 ? 1.957 -3.789 -0.258 1.00 95.00 80 VAL A C 1
ATOM 639 O O . VAL A 1 80 ? 1.583 -3.273 0.793 1.00 95.00 80 VAL A O 1
ATOM 642 N N . PHE A 1 81 ? 1.404 -4.904 -0.737 1.00 95.38 81 PHE A N 1
ATOM 643 C CA . PHE A 1 81 ? 0.306 -5.610 -0.081 1.00 95.38 81 PHE A CA 1
ATOM 644 C C . PHE A 1 81 ? 0.720 -6.182 1.281 1.00 95.38 81 PHE A C 1
ATOM 646 O O . PHE A 1 81 ? -0.017 -6.047 2.256 1.00 95.38 81 PHE A O 1
ATOM 653 N N . ILE A 1 82 ? 1.923 -6.756 1.382 1.00 95.75 82 ILE A N 1
ATOM 654 C CA . ILE A 1 82 ? 2.484 -7.220 2.660 1.00 95.75 82 ILE A CA 1
ATOM 655 C C . ILE A 1 82 ? 2.653 -6.045 3.630 1.00 95.75 82 ILE A C 1
ATOM 657 O O . ILE A 1 82 ? 2.219 -6.137 4.779 1.00 95.75 82 ILE A O 1
ATOM 661 N N . ALA A 1 83 ? 3.224 -4.927 3.165 1.00 96.44 83 ALA A N 1
ATOM 662 C CA . ALA A 1 83 ? 3.381 -3.718 3.974 1.00 96.44 83 ALA A CA 1
ATOM 663 C C . ALA A 1 83 ? 2.030 -3.229 4.520 1.00 96.44 83 ALA A C 1
ATOM 665 O O . ALA A 1 83 ? 1.898 -2.950 5.711 1.00 96.44 83 ALA A O 1
ATOM 666 N N . LEU A 1 84 ? 1.009 -3.198 3.658 1.00 97.25 84 LEU A N 1
ATOM 667 C CA . LEU A 1 84 ? -0.355 -2.832 4.019 1.00 97.25 84 LEU A CA 1
ATOM 668 C C . LEU A 1 84 ? -0.930 -3.764 5.089 1.00 97.25 84 LEU A C 1
ATOM 670 O O . LEU A 1 84 ? -1.456 -3.267 6.081 1.00 97.25 84 LEU A O 1
ATOM 674 N N . ILE A 1 85 ? -0.830 -5.088 4.919 1.00 97.50 85 ILE A N 1
ATOM 675 C CA . ILE A 1 85 ? -1.342 -6.051 5.907 1.00 97.50 85 ILE A CA 1
ATOM 676 C C . ILE A 1 85 ? -0.697 -5.805 7.268 1.00 97.50 85 ILE A C 1
ATOM 678 O O . ILE A 1 85 ? -1.403 -5.748 8.270 1.00 97.50 85 ILE A O 1
ATOM 682 N N . ILE A 1 86 ? 0.621 -5.616 7.314 1.00 98.12 86 ILE A N 1
ATOM 683 C CA . ILE A 1 86 ? 1.333 -5.368 8.571 1.00 98.12 86 ILE A CA 1
ATOM 684 C C . ILE A 1 86 ? 0.852 -4.057 9.210 1.00 98.12 86 ILE A C 1
ATOM 686 O O . ILE A 1 86 ? 0.510 -4.043 10.392 1.00 98.12 86 ILE A O 1
ATOM 690 N N . SER A 1 87 ? 0.740 -2.970 8.439 1.00 97.56 87 SER A N 1
ATOM 691 C CA . SER A 1 87 ? 0.208 -1.693 8.937 1.00 97.56 87 SER A CA 1
ATOM 692 C C . SER A 1 87 ? -1.231 -1.797 9.434 1.00 97.56 87 SER A C 1
ATOM 694 O O . SER A 1 87 ? -1.564 -1.198 10.456 1.00 97.56 87 SER A O 1
ATOM 696 N N . VAL A 1 88 ? -2.080 -2.550 8.731 1.00 97.69 88 VAL A N 1
ATOM 697 C CA . VAL A 1 88 ? -3.470 -2.803 9.120 1.00 97.69 88 VAL A CA 1
ATOM 698 C C . VAL A 1 88 ? -3.521 -3.634 10.392 1.00 97.69 88 VAL A C 1
ATOM 700 O O . VAL A 1 88 ? -4.308 -3.316 11.273 1.00 97.69 88 VAL A O 1
ATOM 703 N N . LEU A 1 89 ? -2.689 -4.666 10.540 1.00 97.25 89 LEU A N 1
ATOM 704 C CA . LEU A 1 89 ? -2.648 -5.494 11.747 1.00 97.25 89 LEU A CA 1
ATOM 705 C C . LEU A 1 89 ? -2.212 -4.679 12.967 1.00 97.25 89 LEU A C 1
ATOM 707 O O . LEU A 1 89 ? -2.905 -4.687 13.981 1.00 97.25 89 LEU A O 1
ATOM 711 N N . ILE A 1 90 ? -1.122 -3.917 12.852 1.00 97.94 90 ILE A N 1
ATOM 712 C CA . ILE A 1 90 ? -0.635 -3.053 13.938 1.00 97.94 90 ILE A CA 1
ATOM 713 C C . ILE A 1 90 ? -1.676 -1.975 14.262 1.00 97.94 90 ILE A C 1
ATOM 715 O O . ILE A 1 90 ? -2.060 -1.799 15.419 1.00 97.94 90 ILE A O 1
ATOM 719 N N . GLY A 1 91 ? -2.166 -1.274 13.237 1.00 97.31 91 GLY A N 1
ATOM 720 C CA . GLY A 1 91 ? -3.145 -0.206 13.394 1.00 97.31 91 GLY A CA 1
ATOM 721 C C . GLY A 1 91 ? -4.463 -0.712 13.972 1.00 97.31 91 GLY A C 1
ATOM 722 O O . GLY A 1 91 ? -4.984 -0.116 14.906 1.00 97.31 91 GLY A O 1
ATOM 723 N N . SER A 1 92 ? -4.982 -1.838 13.483 1.00 96.12 92 SER A N 1
ATOM 724 C CA . SER A 1 92 ? -6.212 -2.443 14.000 1.00 96.12 92 SER A CA 1
ATOM 725 C C . SER A 1 92 ? -6.054 -2.869 15.447 1.00 96.12 92 SER A C 1
ATOM 727 O O . SER A 1 92 ? -6.858 -2.439 16.268 1.00 96.12 92 SER A O 1
ATOM 729 N N . ALA A 1 93 ? -5.001 -3.614 15.793 1.00 95.44 93 ALA A N 1
ATOM 730 C CA . ALA A 1 93 ? -4.755 -4.041 17.166 1.00 95.44 93 ALA A CA 1
ATOM 731 C C . ALA A 1 93 ? -4.740 -2.846 18.133 1.00 95.44 93 ALA A C 1
ATOM 733 O O . ALA A 1 93 ? -5.492 -2.828 19.108 1.00 95.44 93 ALA A O 1
ATOM 734 N N . LEU A 1 94 ? -3.965 -1.803 17.818 1.00 96.69 94 LEU A N 1
ATOM 735 C CA . LEU A 1 94 ? -3.902 -0.592 18.637 1.00 96.69 94 LEU A CA 1
ATOM 736 C C . LEU A 1 94 ? -5.226 0.184 18.642 1.00 96.69 94 LEU A C 1
ATOM 738 O O . LEU A 1 94 ? -5.638 0.678 19.688 1.00 96.69 94 LEU A O 1
ATOM 742 N N . GLY A 1 95 ? -5.916 0.266 17.502 1.00 96.12 95 GLY A N 1
ATOM 743 C CA . GLY A 1 95 ? -7.193 0.966 17.358 1.00 96.12 95 GLY A CA 1
ATOM 744 C C . GLY A 1 95 ? -8.332 0.307 18.137 1.00 96.12 95 GLY A C 1
ATOM 745 O O . GLY A 1 95 ? -9.131 1.007 18.753 1.00 96.12 95 GLY A O 1
ATOM 746 N N . PHE A 1 96 ? -8.382 -1.027 18.186 1.00 94.19 96 PHE A N 1
ATOM 747 C CA . PHE A 1 96 ? -9.320 -1.761 19.040 1.00 94.19 96 PHE A CA 1
ATOM 748 C C . PHE A 1 96 ? -9.035 -1.531 20.522 1.00 94.19 96 PHE A C 1
ATOM 750 O O . PHE A 1 96 ? -9.965 -1.260 21.278 1.00 94.19 96 PHE A O 1
ATOM 757 N N . ILE A 1 97 ? -7.764 -1.607 20.931 1.00 92.94 97 ILE A N 1
ATOM 758 C CA . ILE A 1 97 ? -7.352 -1.380 22.324 1.00 92.94 97 ILE A CA 1
ATOM 759 C C . ILE A 1 97 ? -7.754 0.032 22.766 1.00 92.94 97 ILE A C 1
ATOM 761 O O . ILE A 1 97 ? -8.430 0.194 23.781 1.00 92.94 97 ILE A O 1
ATOM 765 N N . SER A 1 98 ? -7.390 1.046 21.980 1.00 94.19 98 SER A N 1
ATOM 766 C CA . SER A 1 98 ? -7.681 2.453 22.272 1.00 94.19 98 SER A CA 1
ATOM 767 C C . SER A 1 98 ? -9.180 2.777 22.179 1.00 94.19 98 SER A C 1
ATOM 769 O O . SER A 1 98 ? -9.703 3.487 23.035 1.00 94.19 98 SER A O 1
ATOM 771 N N . GLY A 1 99 ? -9.898 2.211 21.203 1.00 91.69 99 GLY A N 1
ATOM 772 C CA . GLY A 1 99 ? -11.328 2.463 21.009 1.00 91.69 99 GLY A CA 1
ATOM 773 C C . GLY A 1 99 ? -12.223 1.792 22.048 1.00 91.69 99 GLY A C 1
ATOM 774 O O . GLY A 1 99 ? -13.320 2.282 22.306 1.00 91.69 99 GLY A O 1
ATOM 775 N N . TYR A 1 100 ? -11.769 0.688 22.650 1.00 87.56 100 TYR A N 1
ATOM 776 C CA . TYR A 1 100 ? -12.547 -0.062 23.635 1.00 87.56 100 TYR A CA 1
ATOM 777 C C . TYR A 1 100 ? -12.250 0.339 25.087 1.00 87.56 100 TYR A C 1
ATOM 779 O O . TYR A 1 100 ? -13.179 0.477 25.880 1.00 87.56 100 TYR A O 1
ATOM 787 N N . LEU A 1 101 ? -10.973 0.513 25.452 1.00 83.31 101 LEU A N 1
ATOM 788 C CA . LEU A 1 101 ? -10.546 0.710 26.847 1.00 83.31 101 LEU A CA 1
ATOM 789 C C . LEU A 1 101 ? -10.563 2.171 27.326 1.00 83.31 101 LEU A C 1
ATOM 791 O O . LEU A 1 101 ? -10.101 2.400 28.436 1.00 83.31 101 LEU A O 1
ATOM 795 N N . LEU A 1 102 ? -11.044 3.118 26.503 1.00 81.31 102 LEU A N 1
ATOM 796 C CA . LEU A 1 102 ? -11.250 4.558 26.774 1.00 81.31 102 LEU A CA 1
ATOM 797 C C . LEU A 1 102 ? -10.611 5.065 28.091 1.00 81.31 102 LEU A C 1
ATOM 799 O O . LEU A 1 102 ? -11.144 4.845 29.176 1.00 81.31 102 LEU A O 1
ATOM 803 N N . GLY A 1 103 ? -9.463 5.753 28.014 1.00 87.81 103 GLY A N 1
ATOM 804 C CA . GLY A 1 103 ? -8.724 6.199 29.204 1.00 87.81 103 GLY A CA 1
ATOM 805 C C . GLY A 1 103 ? -7.291 6.667 28.924 1.00 87.81 103 GLY A C 1
ATOM 806 O O . GLY A 1 103 ? -6.984 7.192 27.851 1.00 87.81 103 GLY A O 1
ATOM 807 N N . TYR A 1 104 ? -6.378 6.461 29.879 1.00 92.62 104 TYR A N 1
ATOM 808 C CA . TYR A 1 104 ? -4.969 6.866 29.733 1.00 92.62 104 TYR A CA 1
ATOM 809 C C . TYR A 1 104 ? -4.251 6.141 28.583 1.00 92.62 104 TYR A C 1
ATOM 811 O O . TYR A 1 104 ? -3.471 6.761 27.864 1.00 92.62 104 TYR A O 1
ATOM 819 N N . ILE A 1 105 ? -4.553 4.853 28.368 1.00 92.50 105 ILE A N 1
ATOM 820 C CA . ILE A 1 105 ? -3.991 4.058 27.260 1.00 92.50 105 ILE A CA 1
ATOM 821 C C . ILE A 1 105 ? -4.429 4.637 25.912 1.00 92.50 105 ILE A C 1
ATOM 823 O O . ILE A 1 105 ? -3.601 4.823 25.023 1.00 92.50 105 ILE A O 1
ATOM 827 N N . ASP A 1 106 ? -5.716 4.971 25.780 1.00 94.38 106 ASP A N 1
ATOM 828 C CA . ASP A 1 106 ? -6.252 5.638 24.591 1.00 94.38 106 ASP A CA 1
ATOM 829 C C . ASP A 1 106 ? -5.518 6.958 24.328 1.00 94.38 106 ASP A C 1
ATOM 831 O O . ASP A 1 106 ? -5.001 7.186 23.235 1.00 94.38 106 ASP A O 1
ATOM 835 N N . THR A 1 107 ? -5.376 7.779 25.370 1.00 94.88 107 THR A N 1
ATOM 836 C CA . THR A 1 107 ? -4.685 9.069 25.279 1.00 94.88 107 THR A CA 1
ATOM 837 C C . THR A 1 107 ? -3.245 8.892 24.803 1.00 94.88 107 THR A C 1
ATOM 839 O O . THR A 1 107 ? -2.816 9.592 23.893 1.00 94.88 107 THR A O 1
ATOM 842 N N . PHE A 1 108 ? -2.499 7.936 25.361 1.00 96.19 108 PHE A N 1
ATOM 843 C CA . PHE A 1 108 ? -1.115 7.681 24.965 1.00 96.19 108 PHE A CA 1
ATOM 844 C C . PHE A 1 108 ? -0.993 7.212 23.506 1.00 96.19 108 PHE A C 1
ATOM 846 O O . PHE A 1 108 ? -0.210 7.777 22.741 1.00 96.19 108 PHE A O 1
ATOM 853 N N . ILE A 1 109 ? -1.802 6.230 23.089 1.00 96.62 109 ILE A N 1
ATOM 854 C CA . ILE A 1 109 ? -1.794 5.715 21.709 1.00 96.62 109 ILE A CA 1
ATOM 855 C C . ILE A 1 109 ? -2.178 6.825 20.721 1.00 96.62 109 ILE A C 1
ATOM 857 O O . ILE A 1 109 ? -1.530 6.979 19.683 1.00 96.62 109 ILE A O 1
ATOM 861 N N . MET A 1 110 ? -3.190 7.633 21.047 1.00 96.81 110 MET A N 1
ATOM 862 C CA . MET A 1 110 ? -3.607 8.751 20.201 1.00 96.81 110 MET A CA 1
ATOM 863 C C . MET A 1 110 ? -2.553 9.850 20.122 1.00 96.81 110 MET A C 1
ATOM 865 O O . MET A 1 110 ? -2.359 10.390 19.040 1.00 96.81 110 MET A O 1
ATOM 869 N N . ARG A 1 111 ? -1.782 10.106 21.187 1.00 96.50 111 ARG A N 1
ATOM 870 C CA . ARG A 1 111 ? -0.642 11.037 21.122 1.00 96.50 111 ARG A CA 1
ATOM 871 C C . ARG A 1 111 ? 0.441 10.551 20.168 1.00 96.50 111 ARG A C 1
ATOM 873 O O . ARG A 1 111 ? 0.933 11.346 19.374 1.00 96.50 111 ARG A O 1
ATOM 880 N N . LEU A 1 112 ? 0.773 9.259 20.186 1.00 95.69 112 LEU A N 1
ATOM 881 C CA . LEU A 1 112 ? 1.705 8.686 19.209 1.00 95.69 112 LEU A CA 1
ATOM 882 C C . LEU A 1 112 ? 1.165 8.805 17.777 1.00 95.69 112 LEU A C 1
ATOM 884 O O . LEU A 1 112 ? 1.906 9.177 16.867 1.00 95.69 112 LEU A O 1
ATOM 888 N N . CYS A 1 113 ? -0.130 8.543 17.580 1.00 96.44 113 CYS A N 1
ATOM 889 C CA . CYS A 1 113 ? -0.766 8.712 16.277 1.00 96.44 113 CYS A CA 1
ATOM 890 C C . CYS A 1 113 ? -0.744 10.173 15.816 1.00 96.44 113 CYS A C 1
ATOM 892 O O . CYS A 1 113 ? -0.436 10.431 14.658 1.00 96.44 113 CYS A O 1
ATOM 894 N N . ASP A 1 114 ? -1.030 11.127 16.703 1.00 95.69 114 ASP A N 1
ATOM 895 C CA . ASP A 1 114 ? -1.024 12.555 16.386 1.00 95.69 114 ASP A CA 1
ATOM 896 C C . ASP A 1 114 ? 0.377 13.041 15.998 1.00 95.69 114 ASP A C 1
ATOM 898 O O . ASP A 1 114 ? 0.497 13.796 15.040 1.00 95.69 114 ASP A O 1
ATOM 902 N N . ILE A 1 115 ? 1.442 12.555 16.651 1.00 94.88 115 ILE A N 1
ATOM 903 C CA . ILE A 1 115 ? 2.830 12.863 16.257 1.00 94.88 115 ILE A CA 1
ATOM 904 C C . ILE A 1 115 ? 3.116 12.363 14.833 1.00 94.88 115 ILE A C 1
ATOM 906 O O . ILE A 1 115 ? 3.693 13.089 14.026 1.00 94.88 115 ILE A O 1
ATOM 910 N N . MET A 1 116 ? 2.691 11.140 14.501 1.00 93.38 116 MET A N 1
ATOM 911 C CA . MET A 1 116 ? 2.888 10.572 13.160 1.00 93.38 116 MET A CA 1
ATOM 912 C C . MET A 1 116 ? 2.026 11.252 12.090 1.00 93.38 116 MET A C 1
ATOM 914 O O . MET A 1 116 ? 2.454 11.381 10.947 1.00 93.38 116 MET A O 1
ATOM 918 N N . LEU A 1 117 ? 0.813 11.681 12.442 1.00 94.25 117 LEU A N 1
ATOM 919 C CA . LEU A 1 117 ? -0.140 12.307 11.521 1.00 94.25 117 LEU A CA 1
ATOM 920 C C . LEU A 1 117 ? 0.032 13.829 11.411 1.00 94.25 117 LEU A C 1
ATOM 922 O O . LEU A 1 117 ? -0.580 14.431 10.531 1.00 94.25 117 LEU A O 1
ATOM 926 N N . ALA A 1 118 ? 0.850 14.444 12.271 1.00 95.12 118 ALA A N 1
ATOM 927 C CA . ALA A 1 118 ? 1.126 15.879 12.250 1.00 95.12 118 ALA A CA 1
ATOM 928 C C . ALA A 1 118 ? 1.789 16.330 10.943 1.00 95.12 118 ALA A C 1
ATOM 930 O O . ALA A 1 118 ? 1.569 17.453 10.493 1.00 95.12 118 ALA A O 1
ATOM 931 N N . PHE A 1 119 ? 2.579 15.453 10.318 1.00 91.56 119 PHE A N 1
ATOM 932 C CA . PHE A 1 119 ? 3.232 15.740 9.048 1.00 91.56 119 PHE A CA 1
ATOM 933 C C . PHE A 1 119 ? 2.548 14.999 7.892 1.00 91.56 119 PHE A C 1
ATOM 935 O O . PHE A 1 119 ? 2.047 13.883 8.064 1.00 91.56 119 PHE A O 1
ATOM 942 N N . PRO A 1 120 ? 2.578 15.561 6.671 1.00 91.56 120 PRO A N 1
ATOM 943 C CA . PRO A 1 120 ? 2.102 14.859 5.488 1.00 91.56 120 PRO A CA 1
ATOM 944 C C . PRO A 1 120 ? 2.813 13.510 5.311 1.00 91.56 120 PRO A C 1
ATOM 946 O O . PRO A 1 120 ? 4.041 13.444 5.253 1.00 91.56 120 PRO A O 1
ATOM 949 N N . SER A 1 121 ? 2.036 12.430 5.165 1.00 88.81 121 SER A N 1
ATOM 950 C CA . SER A 1 121 ? 2.575 11.057 5.108 1.00 88.81 121 SER A CA 1
ATOM 951 C C . SER A 1 121 ? 3.650 10.842 4.032 1.00 88.81 121 SER A C 1
ATOM 953 O O . SER A 1 121 ? 4.599 10.093 4.258 1.00 88.81 121 SER A O 1
ATOM 955 N N . TYR A 1 122 ? 3.551 11.535 2.893 1.00 91.62 122 TYR A N 1
ATOM 956 C CA . TYR A 1 122 ? 4.557 11.494 1.826 1.00 91.62 122 TYR A CA 1
ATOM 957 C C . TYR A 1 122 ? 5.913 12.039 2.291 1.00 91.62 122 TYR A C 1
ATOM 959 O O . TYR A 1 122 ? 6.944 11.448 1.986 1.00 91.62 122 TYR A O 1
ATOM 967 N N . VAL A 1 123 ? 5.910 13.136 3.055 1.00 94.25 123 VAL A N 1
ATOM 968 C CA . VAL A 1 123 ? 7.127 13.813 3.522 1.00 94.25 123 VAL A CA 1
ATOM 969 C C . VAL A 1 123 ? 7.867 12.942 4.532 1.00 94.25 123 VAL A C 1
ATOM 971 O O . VAL A 1 123 ? 9.061 12.713 4.361 1.00 94.25 123 VAL A O 1
ATOM 974 N N . ILE A 1 124 ? 7.164 12.384 5.529 1.00 94.31 124 ILE A N 1
ATOM 975 C CA . ILE A 1 124 ? 7.791 11.457 6.491 1.00 94.31 124 ILE A CA 1
ATOM 976 C C . ILE A 1 124 ? 8.342 10.234 5.760 1.00 94.31 124 ILE A C 1
ATOM 978 O O . ILE A 1 124 ? 9.462 9.812 6.026 1.00 94.31 124 ILE A O 1
ATOM 982 N N . THR A 1 125 ? 7.573 9.671 4.825 1.00 92.94 125 THR A N 1
ATOM 983 C CA . THR A 1 125 ? 8.012 8.475 4.100 1.00 92.94 125 THR A CA 1
ATOM 984 C C . THR A 1 125 ? 9.301 8.745 3.328 1.00 92.94 125 THR A C 1
ATOM 986 O O . THR A 1 125 ? 10.239 7.962 3.430 1.00 92.94 125 THR A O 1
ATOM 989 N N . LEU A 1 126 ? 9.392 9.875 2.619 1.00 92.81 126 LEU A N 1
ATOM 990 C CA . LEU A 1 126 ? 10.618 10.283 1.932 1.00 92.81 126 LEU A CA 1
ATOM 991 C C . LEU A 1 126 ? 11.784 10.491 2.902 1.00 92.81 126 LEU A C 1
ATOM 993 O O . LEU A 1 126 ? 12.870 9.979 2.645 1.00 92.81 126 LEU A O 1
ATOM 997 N N . ALA A 1 127 ? 11.558 11.170 4.029 1.00 93.81 127 ALA A N 1
ATOM 998 C CA . ALA A 1 127 ? 12.586 11.375 5.047 1.00 93.81 127 ALA A CA 1
ATOM 999 C C . ALA A 1 127 ? 13.127 10.039 5.594 1.00 93.81 127 ALA A C 1
ATOM 1001 O O . ALA A 1 127 ? 14.340 9.850 5.697 1.00 93.81 127 ALA A O 1
ATOM 1002 N N . LEU A 1 128 ? 12.244 9.074 5.868 1.00 94.50 128 LEU A N 1
ATOM 1003 C CA . LEU A 1 128 ? 12.633 7.734 6.314 1.00 94.50 128 LEU A CA 1
ATOM 1004 C C . LEU A 1 128 ? 13.407 6.968 5.238 1.00 94.50 128 LEU A C 1
ATOM 1006 O O . LEU A 1 128 ? 14.417 6.345 5.552 1.00 94.50 128 LEU A O 1
ATOM 1010 N N . ILE A 1 129 ? 12.991 7.050 3.970 1.00 93.12 129 ILE A N 1
ATOM 1011 C CA . ILE A 1 129 ? 13.727 6.435 2.854 1.00 93.12 129 ILE A CA 1
ATOM 1012 C C . ILE A 1 129 ? 15.129 7.036 2.744 1.00 93.12 129 ILE A C 1
ATOM 1014 O O . ILE A 1 129 ? 16.099 6.304 2.570 1.00 93.12 129 ILE A O 1
ATOM 1018 N N . THR A 1 130 ? 15.268 8.357 2.877 1.00 91.00 130 THR A N 1
ATOM 1019 C CA . THR A 1 130 ? 16.590 8.996 2.837 1.00 91.00 130 THR A CA 1
ATOM 1020 C C . THR A 1 130 ? 17.468 8.601 4.021 1.00 91.00 130 THR A C 1
ATOM 1022 O O . THR A 1 130 ? 18.674 8.458 3.849 1.00 91.00 130 THR A O 1
ATOM 1025 N N . LEU A 1 131 ? 16.872 8.373 5.194 1.00 94.44 131 LEU A N 1
ATOM 1026 C CA . LEU A 1 131 ? 17.588 8.007 6.414 1.00 94.44 131 LEU A CA 1
ATOM 1027 C C . LEU A 1 131 ? 18.025 6.535 6.418 1.00 94.44 131 LEU A C 1
ATOM 1029 O O . LEU A 1 131 ? 19.157 6.236 6.785 1.00 94.44 131 LEU A O 1
ATOM 1033 N N . PHE A 1 132 ? 17.158 5.617 5.987 1.00 93.19 132 PHE A N 1
ATOM 1034 C CA . PHE A 1 132 ? 17.480 4.187 5.883 1.00 93.19 132 PHE A CA 1
ATOM 1035 C C . PHE A 1 132 ? 18.282 3.844 4.618 1.00 93.19 132 PHE A C 1
ATOM 1037 O O . PHE A 1 132 ? 18.920 2.795 4.544 1.00 93.19 132 PHE A O 1
ATOM 1044 N N . GLY A 1 133 ? 18.259 4.727 3.619 1.00 90.38 133 GLY A N 1
ATOM 1045 C CA . GLY A 1 133 ? 18.895 4.554 2.320 1.00 90.38 133 GLY A CA 1
ATOM 1046 C C . GLY A 1 133 ? 17.928 4.071 1.235 1.00 90.38 133 GLY A C 1
ATOM 1047 O O . GLY A 1 133 ? 16.842 3.555 1.497 1.00 90.38 133 GLY A O 1
ATOM 1048 N N . MET A 1 134 ? 18.339 4.205 -0.026 1.00 88.00 134 MET A N 1
ATOM 1049 C CA . MET A 1 134 ? 17.519 3.784 -1.167 1.00 88.00 134 MET A CA 1
ATOM 1050 C C . MET A 1 134 ? 17.433 2.257 -1.269 1.00 88.00 134 MET A C 1
ATOM 1052 O O . MET A 1 134 ? 18.460 1.565 -1.271 1.00 88.00 134 MET A O 1
ATOM 1056 N N . GLY A 1 135 ? 16.219 1.743 -1.439 1.00 88.38 135 GLY A N 1
ATOM 1057 C CA . GLY A 1 135 ? 15.956 0.322 -1.615 1.00 88.38 135 GLY A CA 1
ATOM 1058 C C . GLY A 1 135 ? 14.495 -0.030 -1.368 1.00 88.38 135 GLY A C 1
ATOM 1059 O O . GLY A 1 135 ? 13.772 0.674 -0.667 1.00 88.38 135 GLY A O 1
ATOM 1060 N N . LEU A 1 136 ? 14.067 -1.155 -1.939 1.00 88.50 136 LEU A N 1
ATOM 1061 C CA . LEU A 1 136 ? 12.698 -1.647 -1.804 1.00 88.50 136 LEU A CA 1
ATOM 1062 C C . LEU A 1 136 ? 12.325 -1.945 -0.343 1.00 88.50 136 LEU A C 1
ATOM 1064 O O . LEU A 1 136 ? 11.250 -1.565 0.112 1.00 88.50 136 LEU A O 1
ATOM 1068 N N . GLU A 1 137 ? 13.229 -2.593 0.389 1.00 91.31 137 GLU A N 1
ATOM 1069 C CA . GLU A 1 137 ? 13.028 -2.974 1.791 1.00 91.31 137 GLU A CA 1
ATOM 1070 C C . GLU A 1 137 ? 12.803 -1.744 2.674 1.00 91.31 137 GLU A C 1
ATOM 1072 O O . GLU A 1 137 ? 11.870 -1.701 3.474 1.00 91.31 137 GLU A O 1
ATOM 1077 N N . ASN A 1 138 ? 13.588 -0.693 2.445 1.00 92.75 138 ASN A N 1
ATOM 1078 C CA . ASN A 1 138 ? 13.503 0.551 3.201 1.00 92.75 138 ASN A CA 1
ATOM 1079 C C . ASN A 1 138 ? 12.197 1.305 2.934 1.00 92.75 138 ASN A C 1
ATOM 1081 O O . ASN A 1 138 ? 11.632 1.885 3.860 1.00 92.75 138 ASN A O 1
ATOM 1085 N N . ILE A 1 139 ? 11.668 1.255 1.705 1.00 92.88 139 ILE A N 1
ATOM 1086 C CA . ILE A 1 139 ? 10.351 1.839 1.410 1.00 92.88 139 ILE A CA 1
ATOM 1087 C C . ILE A 1 139 ? 9.239 1.069 2.116 1.00 92.88 139 ILE A C 1
ATOM 1089 O O . ILE A 1 139 ? 8.332 1.678 2.680 1.00 92.88 139 ILE A O 1
ATOM 1093 N N . ILE A 1 140 ? 9.315 -0.262 2.122 1.00 94.06 140 ILE A N 1
ATOM 1094 C CA . ILE A 1 140 ? 8.339 -1.107 2.819 1.00 94.06 140 ILE A CA 1
ATOM 1095 C C . ILE A 1 140 ? 8.346 -0.806 4.316 1.00 94.06 140 ILE A C 1
ATOM 1097 O O . ILE A 1 140 ? 7.284 -0.597 4.900 1.00 94.06 140 ILE A O 1
ATOM 1101 N N . LEU A 1 141 ? 9.529 -0.708 4.927 1.00 95.06 141 LEU A N 1
ATOM 1102 C CA . LEU A 1 141 ? 9.668 -0.319 6.329 1.00 95.06 141 LEU A CA 1
ATOM 1103 C C . LEU A 1 141 ? 9.106 1.084 6.586 1.00 95.06 141 LEU A C 1
ATOM 1105 O O . LEU A 1 141 ? 8.338 1.270 7.530 1.00 95.06 141 LEU A O 1
ATOM 1109 N N . ALA A 1 142 ? 9.411 2.055 5.723 1.00 94.81 142 ALA A N 1
ATOM 1110 C CA . ALA A 1 142 ? 8.884 3.412 5.841 1.00 94.81 142 ALA A CA 1
ATOM 1111 C C . ALA A 1 142 ? 7.348 3.448 5.742 1.00 94.81 142 ALA A C 1
ATOM 1113 O O . ALA A 1 142 ? 6.691 4.148 6.515 1.00 94.81 142 ALA A O 1
ATOM 1114 N N . PHE A 1 143 ? 6.746 2.655 4.854 1.00 95.19 143 PHE A N 1
ATOM 1115 C CA . PHE A 1 143 ? 5.293 2.496 4.789 1.00 95.19 143 PHE A CA 1
ATOM 1116 C C . PHE A 1 143 ? 4.718 1.875 6.056 1.00 95.19 143 PHE A C 1
ATOM 1118 O O . PHE A 1 143 ? 3.737 2.398 6.585 1.00 95.19 143 PHE A O 1
ATOM 1125 N N . ILE A 1 144 ? 5.334 0.811 6.577 1.00 96.06 144 ILE A N 1
ATOM 1126 C CA . ILE A 1 144 ? 4.862 0.157 7.800 1.00 96.06 144 ILE A CA 1
ATOM 1127 C C . ILE A 1 144 ? 4.842 1.149 8.964 1.00 96.06 144 ILE A C 1
ATOM 1129 O O . ILE A 1 144 ? 3.816 1.266 9.636 1.00 96.06 144 ILE A O 1
ATOM 1133 N N . LEU A 1 145 ? 5.929 1.909 9.138 1.00 95.06 145 LEU A N 1
ATOM 1134 C CA . LEU A 1 145 ? 6.119 2.884 10.217 1.00 95.06 145 LEU A CA 1
ATOM 1135 C C . LEU A 1 145 ? 5.226 4.124 10.115 1.00 95.06 145 LEU A C 1
ATOM 1137 O O . LEU A 1 145 ? 4.944 4.750 11.131 1.00 95.06 145 LEU A O 1
ATOM 1141 N N . THR A 1 146 ? 4.761 4.480 8.920 1.00 94.81 146 THR A N 1
ATOM 1142 C CA . THR A 1 146 ? 3.937 5.683 8.720 1.00 94.81 146 THR A CA 1
ATOM 1143 C C . THR A 1 146 ? 2.445 5.375 8.659 1.00 94.81 146 THR A C 1
ATOM 1145 O O . THR A 1 146 ? 1.626 6.155 9.145 1.00 94.81 146 THR A O 1
ATOM 1148 N N . ARG A 1 147 ? 2.053 4.236 8.074 1.00 95.00 147 ARG A N 1
ATOM 1149 C CA . ARG A 1 147 ? 0.643 3.938 7.767 1.00 95.00 147 ARG A CA 1
ATOM 1150 C C . ARG A 1 147 ? -0.147 3.401 8.957 1.00 95.00 147 ARG A C 1
ATOM 1152 O O . ARG A 1 147 ? -1.360 3.604 9.001 1.00 95.00 147 ARG A O 1
ATOM 1159 N N . TRP A 1 148 ? 0.505 2.760 9.929 1.00 96.38 148 TRP A N 1
ATOM 1160 C CA . TRP A 1 148 ? -0.178 2.158 11.084 1.00 96.38 148 TRP A CA 1
ATOM 1161 C C . TRP A 1 148 ? -0.995 3.179 11.896 1.00 96.38 148 TRP A C 1
ATOM 1163 O O . TRP A 1 148 ? -2.099 2.860 12.335 1.00 96.38 148 TRP A O 1
ATOM 1173 N N . ALA A 1 149 ? -0.497 4.412 12.048 1.00 96.19 149 ALA A N 1
ATOM 1174 C CA . ALA A 1 149 ? -1.138 5.460 12.845 1.00 96.19 149 ALA A CA 1
ATOM 1175 C C . ALA A 1 149 ? -2.496 5.881 12.263 1.00 96.19 149 ALA A C 1
ATOM 1177 O O . ALA A 1 149 ? -3.473 6.063 12.993 1.00 96.19 149 ALA A O 1
ATOM 1178 N N . TRP A 1 150 ? -2.583 5.979 10.932 1.00 96.25 150 TRP A N 1
ATOM 1179 C CA . TRP A 1 150 ? -3.838 6.292 10.250 1.00 96.25 150 TRP A CA 1
ATOM 1180 C C . TRP A 1 150 ? -4.869 5.173 10.443 1.00 96.25 150 TRP A C 1
ATOM 1182 O O . TRP A 1 150 ? -6.005 5.449 10.828 1.00 96.25 150 TRP A O 1
ATOM 1192 N N . PHE A 1 151 ? -4.461 3.910 10.261 1.00 96.75 151 PHE A N 1
ATOM 1193 C CA . PHE A 1 151 ? -5.338 2.761 10.510 1.00 96.75 151 PHE A CA 1
ATOM 1194 C C . PHE A 1 151 ? -5.791 2.689 11.968 1.00 96.75 151 PHE A C 1
ATOM 1196 O O . PHE A 1 151 ? -6.971 2.456 12.219 1.00 96.75 151 PHE A O 1
ATOM 1203 N N . CYS A 1 152 ? -4.894 2.952 12.921 1.00 97.56 152 CYS A N 1
ATOM 1204 C CA . CYS A 1 152 ? -5.226 3.007 14.341 1.00 97.56 152 CYS A CA 1
ATOM 1205 C C . CYS A 1 152 ? -6.338 4.016 14.625 1.00 97.56 152 CYS A C 1
ATOM 1207 O O . CYS A 1 152 ? -7.364 3.650 15.203 1.00 97.56 152 CYS A O 1
ATOM 1209 N N . ARG A 1 153 ? -6.186 5.255 14.144 1.00 96.19 153 ARG A N 1
ATOM 1210 C CA . ARG A 1 153 ? -7.176 6.319 14.348 1.00 96.19 153 ARG A CA 1
ATOM 1211 C C . ARG A 1 153 ? -8.529 5.977 13.731 1.00 96.19 153 ARG A C 1
ATOM 1213 O O . ARG A 1 153 ? -9.557 6.116 14.387 1.00 96.19 153 ARG A O 1
ATOM 1220 N N . VAL A 1 154 ? -8.534 5.520 12.481 1.00 96.00 154 VAL A N 1
ATOM 1221 C CA . VAL A 1 154 ? -9.775 5.217 11.757 1.00 96.00 154 VAL A CA 1
ATOM 1222 C C . VAL A 1 154 ? -10.519 4.051 12.405 1.00 96.00 154 VAL A C 1
ATOM 1224 O O . VAL A 1 154 ? -11.723 4.143 12.638 1.00 96.00 154 VAL A O 1
ATOM 1227 N N . ILE A 1 155 ? -9.810 2.977 12.756 1.00 96.50 155 ILE A N 1
ATOM 1228 C CA . ILE A 1 155 ? -10.415 1.794 13.379 1.00 96.50 155 ILE A CA 1
ATOM 1229 C C . ILE A 1 155 ? -10.921 2.125 14.779 1.00 96.50 155 ILE A C 1
ATOM 1231 O O . ILE A 1 155 ? -12.040 1.748 15.114 1.00 96.50 155 ILE A O 1
ATOM 1235 N N . ARG A 1 156 ? -10.166 2.904 15.562 1.00 95.75 156 ARG A N 1
ATOM 1236 C CA . ARG A 1 156 ? -10.624 3.426 16.854 1.00 95.75 156 ARG A CA 1
ATOM 1237 C C . ARG A 1 156 ? -11.961 4.154 16.718 1.00 95.75 156 ARG A C 1
ATOM 1239 O O . ARG A 1 156 ? -12.889 3.870 17.471 1.00 95.75 156 ARG A O 1
ATOM 1246 N N . THR A 1 157 ? -12.082 5.064 15.749 1.00 95.00 157 THR A N 1
ATOM 1247 C CA . THR A 1 157 ? -13.331 5.801 15.508 1.00 95.00 157 THR A CA 1
ATOM 1248 C C . THR A 1 157 ? -14.489 4.861 15.175 1.00 95.00 157 THR A C 1
ATOM 1250 O O . THR A 1 157 ? -15.577 5.032 15.720 1.00 95.00 157 THR A O 1
ATOM 1253 N N . ARG A 1 158 ? -14.267 3.834 14.343 1.00 95.00 158 ARG A N 1
ATOM 1254 C CA . ARG A 1 158 ? -15.294 2.822 14.033 1.00 95.00 158 ARG A CA 1
ATOM 1255 C C . ARG A 1 158 ? -15.697 2.004 15.255 1.00 95.00 158 ARG A C 1
ATOM 1257 O O . ARG A 1 158 ? -16.882 1.812 15.501 1.00 95.00 158 ARG A O 1
ATOM 1264 N N . VAL A 1 159 ? -14.727 1.567 16.053 1.00 94.50 159 VAL A N 1
ATOM 1265 C CA . VAL A 1 159 ? -14.976 0.816 17.290 1.00 94.50 159 VAL A CA 1
ATOM 1266 C C . VAL A 1 159 ? -15.835 1.633 18.252 1.00 94.50 159 VAL A C 1
ATOM 1268 O O . VAL A 1 159 ? -16.839 1.117 18.736 1.00 94.50 159 VAL A O 1
ATOM 1271 N N . MET A 1 160 ? -15.512 2.911 18.470 1.00 93.12 160 MET A N 1
ATOM 1272 C CA . MET A 1 160 ? -16.329 3.791 19.314 1.00 93.12 160 MET A CA 1
ATOM 1273 C C . MET A 1 160 ? -17.758 3.940 18.782 1.00 93.12 160 MET A C 1
ATOM 1275 O O . MET A 1 160 ? -18.705 3.781 19.549 1.00 93.12 160 MET A O 1
ATOM 1279 N N . GLN A 1 161 ? -17.921 4.152 17.470 1.00 93.56 161 GLN A N 1
ATOM 1280 C CA . GLN A 1 161 ? -19.243 4.232 16.833 1.00 93.56 161 GLN A CA 1
ATOM 1281 C C . GLN A 1 161 ? -20.075 2.964 17.077 1.00 93.56 161 GLN A C 1
ATOM 1283 O O . GLN A 1 161 ? -21.258 3.050 17.401 1.00 93.56 161 GLN A O 1
ATOM 1288 N N . TYR A 1 162 ? -19.470 1.779 16.962 1.00 93.44 162 TYR A N 1
ATOM 1289 C CA . TYR A 1 162 ? -20.182 0.521 17.186 1.00 93.44 162 TYR A CA 1
ATOM 1290 C C . TYR A 1 162 ? -20.493 0.250 18.656 1.00 93.44 162 TYR A C 1
ATOM 1292 O O . TYR A 1 162 ? -21.539 -0.322 18.952 1.00 93.44 162 TYR A O 1
ATOM 1300 N N . ILE A 1 163 ? -19.636 0.677 19.587 1.00 91.38 163 ILE A N 1
ATOM 1301 C CA . ILE A 1 163 ? -19.904 0.549 21.027 1.00 91.38 163 ILE A CA 1
ATOM 1302 C C . ILE A 1 163 ? -21.149 1.350 21.433 1.00 91.38 163 ILE A C 1
ATOM 1304 O O . ILE A 1 163 ? -21.893 0.914 22.316 1.00 91.38 163 ILE A O 1
ATOM 1308 N N . GLU A 1 164 ? -21.387 2.495 20.793 1.00 90.31 164 GLU A N 1
ATOM 1309 C CA . GLU A 1 164 ? -22.543 3.357 21.060 1.00 90.31 164 GLU A CA 1
ATOM 1310 C C . GLU A 1 164 ? -23.830 2.919 20.344 1.00 90.31 164 GLU A C 1
ATOM 1312 O O . GLU A 1 164 ? -24.899 3.463 20.635 1.00 90.31 164 GLU A O 1
ATOM 1317 N N . ALA A 1 165 ? -23.759 1.924 19.457 1.00 93.38 165 ALA A N 1
ATOM 1318 C CA . ALA A 1 165 ? -24.906 1.451 18.695 1.00 93.38 165 ALA A CA 1
ATOM 1319 C C . ALA A 1 165 ? -25.935 0.712 19.573 1.00 93.38 165 ALA A C 1
ATOM 1321 O O . ALA A 1 165 ? -25.585 -0.047 20.482 1.00 93.38 165 ALA A O 1
ATOM 1322 N N . ASP A 1 166 ? -27.223 0.875 19.256 1.00 94.00 166 ASP A N 1
ATOM 1323 C CA . ASP A 1 166 ? -28.332 0.362 20.077 1.00 94.00 166 ASP A CA 1
ATOM 1324 C C . ASP A 1 166 ? -28.300 -1.157 20.264 1.00 94.00 166 ASP A C 1
ATOM 1326 O O . ASP A 1 166 ? -28.568 -1.656 21.355 1.00 94.00 166 ASP A O 1
ATOM 1330 N N . HIS A 1 167 ? -27.891 -1.906 19.237 1.00 91.06 167 HIS A N 1
ATOM 1331 C CA . HIS A 1 167 ? -27.766 -3.362 19.326 1.00 91.06 167 HIS A CA 1
ATOM 1332 C C . HIS A 1 167 ? -26.674 -3.805 20.317 1.00 91.06 167 HIS A C 1
ATOM 1334 O O . HIS A 1 167 ? -26.828 -4.830 20.981 1.00 91.06 167 HIS A O 1
ATOM 1340 N N . VAL A 1 168 ? -25.593 -3.027 20.467 1.00 92.88 168 VAL A N 1
ATOM 1341 C CA . VAL A 1 168 ? -24.542 -3.286 21.463 1.00 92.88 168 VAL A CA 1
ATOM 1342 C C . VAL A 1 168 ? -25.004 -2.880 22.860 1.00 92.88 168 VAL A C 1
ATOM 1344 O O . VAL A 1 168 ? -24.774 -3.622 23.816 1.00 92.88 168 VAL A O 1
ATOM 1347 N N . LYS A 1 169 ? -25.697 -1.742 22.998 1.00 91.50 169 LYS A N 1
ATOM 1348 C CA . LYS A 1 169 ? -26.302 -1.324 24.274 1.00 91.50 169 LYS A CA 1
ATOM 1349 C C . LYS A 1 169 ? -27.305 -2.365 24.774 1.00 91.50 169 LYS A C 1
ATOM 1351 O O . LYS A 1 169 ? -27.214 -2.784 25.925 1.00 91.50 169 LYS A O 1
ATOM 1356 N N . PHE A 1 170 ? -28.175 -2.862 23.897 1.00 93.44 170 PHE A N 1
ATOM 1357 C CA . PHE A 1 170 ? -29.103 -3.947 24.208 1.00 93.44 170 PHE A CA 1
ATOM 1358 C C . PHE A 1 170 ? -28.363 -5.216 24.658 1.00 93.44 170 PHE A C 1
ATOM 1360 O O . PHE A 1 170 ? -28.669 -5.758 25.720 1.00 93.44 170 PHE A O 1
ATOM 1367 N N . ALA A 1 171 ? -27.322 -5.639 23.928 1.00 92.56 171 ALA A N 1
ATOM 1368 C CA . ALA A 1 171 ? -26.495 -6.788 24.308 1.00 92.56 171 ALA A CA 1
ATOM 1369 C C . ALA A 1 171 ? -25.855 -6.636 25.706 1.00 92.56 171 ALA A C 1
ATOM 1371 O O . ALA A 1 171 ? -25.768 -7.610 26.454 1.00 92.56 171 ALA A O 1
ATOM 1372 N N . LYS A 1 172 ? -25.456 -5.418 26.099 1.00 91.75 172 LYS A N 1
ATOM 1373 C CA . LYS A 1 172 ? -24.971 -5.141 27.462 1.00 91.75 172 LYS A CA 1
ATOM 1374 C C . LYS A 1 172 ? -26.079 -5.273 28.510 1.00 91.75 172 LYS A C 1
ATOM 1376 O O . LYS A 1 172 ? -25.833 -5.859 29.559 1.00 91.75 172 LYS A O 1
ATOM 1381 N N . THR A 1 173 ? -27.289 -4.777 28.236 1.00 93.56 173 THR A N 1
ATOM 1382 C CA . THR A 1 173 ? -28.411 -4.840 29.200 1.00 93.56 173 THR A CA 1
ATOM 1383 C C . THR A 1 173 ? -28.862 -6.264 29.519 1.00 93.56 173 THR A C 1
ATOM 1385 O O . THR A 1 173 ? -29.254 -6.535 30.647 1.00 93.56 173 THR A O 1
ATOM 1388 N N . ILE A 1 174 ? -28.734 -7.193 28.567 1.00 94.56 174 ILE A N 1
ATOM 1389 C CA . ILE A 1 174 ? -29.024 -8.623 28.773 1.00 94.56 174 ILE A CA 1
ATOM 1390 C C . ILE A 1 174 ? -27.866 -9.389 29.447 1.00 94.56 174 ILE A C 1
ATOM 1392 O O . ILE A 1 174 ? -27.902 -10.614 29.524 1.00 94.56 174 ILE A O 1
ATOM 1396 N N . GLY A 1 175 ? -26.824 -8.690 29.916 1.00 93.00 175 GLY A N 1
ATOM 1397 C CA . GLY A 1 175 ? -25.712 -9.276 30.671 1.00 93.00 175 GLY A CA 1
ATOM 1398 C C . GLY A 1 175 ? -24.636 -9.960 29.823 1.00 93.00 175 GLY A C 1
ATOM 1399 O O . GLY A 1 175 ? -23.867 -10.767 30.346 1.00 93.00 175 GLY A O 1
ATOM 1400 N N . MET A 1 176 ? -24.550 -9.672 28.518 1.00 93.88 176 MET A N 1
ATOM 1401 C CA . MET A 1 176 ? -23.501 -10.251 27.676 1.00 93.88 176 MET A CA 1
ATOM 1402 C C . MET A 1 176 ? -22.116 -9.749 28.103 1.00 93.88 176 MET A C 1
ATOM 1404 O O . MET A 1 176 ? -21.903 -8.554 28.308 1.00 93.88 176 MET A O 1
ATOM 1408 N N . SER A 1 177 ? -21.147 -10.663 28.197 1.00 92.62 177 SER A N 1
ATOM 1409 C CA . SER A 1 177 ? -19.779 -10.300 28.563 1.00 92.62 177 SER A CA 1
ATOM 1410 C C . SER A 1 177 ? -19.122 -9.408 27.505 1.00 92.62 177 SER A C 1
ATOM 1412 O O . SER A 1 177 ? -19.319 -9.562 26.299 1.00 92.62 177 SER A O 1
ATOM 1414 N N . ASN A 1 178 ? -18.264 -8.503 27.968 1.00 88.06 178 ASN A N 1
ATOM 1415 C CA . ASN A 1 178 ? -17.502 -7.572 27.138 1.00 88.06 178 ASN A CA 1
ATOM 1416 C C . ASN A 1 178 ? -16.725 -8.258 25.999 1.00 88.06 178 ASN A C 1
ATOM 1418 O O . ASN A 1 178 ? -16.759 -7.798 24.858 1.00 88.06 178 ASN A O 1
ATOM 1422 N N . SER A 1 179 ? -16.089 -9.399 26.283 1.00 89.56 179 SER A N 1
ATOM 1423 C CA . SER A 1 179 ? -15.363 -10.185 25.277 1.00 89.56 179 SER A CA 1
ATOM 1424 C C . SER A 1 179 ? -16.296 -10.766 24.207 1.00 89.56 179 SER A C 1
ATOM 1426 O O . SER A 1 179 ? -16.007 -10.678 23.012 1.00 89.56 179 SER A O 1
ATOM 1428 N N . ALA A 1 180 ? -17.465 -11.280 24.612 1.00 91.69 180 ALA A N 1
ATOM 1429 C CA . ALA A 1 180 ? -18.458 -11.793 23.673 1.00 91.69 180 ALA A CA 1
ATOM 1430 C C . ALA A 1 180 ? -19.012 -10.683 22.767 1.00 91.69 180 ALA A C 1
ATOM 1432 O O . ALA A 1 180 ? -19.180 -10.909 21.569 1.00 91.69 180 ALA A O 1
ATOM 1433 N N . ILE A 1 181 ? -19.218 -9.474 23.304 1.00 91.56 181 ILE A N 1
ATOM 1434 C CA . ILE A 1 181 ? -19.643 -8.306 22.521 1.00 91.56 181 ILE A CA 1
ATOM 1435 C C . ILE A 1 181 ? -18.592 -7.942 21.468 1.00 91.56 181 ILE A C 1
ATOM 1437 O O . ILE A 1 181 ? -18.932 -7.753 20.299 1.00 91.56 181 ILE A O 1
ATOM 1441 N N . ILE A 1 182 ? -17.313 -7.884 21.854 1.00 89.88 182 ILE A N 1
ATOM 1442 C CA . ILE A 1 182 ? -16.229 -7.569 20.917 1.00 89.88 182 ILE A CA 1
ATOM 1443 C C . ILE A 1 182 ? -16.187 -8.603 19.792 1.00 89.88 182 ILE A C 1
ATOM 1445 O O . ILE A 1 182 ? -16.227 -8.230 18.624 1.00 89.88 182 ILE A O 1
ATOM 1449 N N . GLN A 1 183 ? -16.145 -9.894 20.124 1.00 91.06 183 GLN A N 1
ATOM 1450 C CA . GLN A 1 183 ? -15.953 -10.951 19.130 1.00 91.06 183 GLN A CA 1
ATOM 1451 C C . GLN A 1 183 ? -17.169 -11.158 18.218 1.00 91.06 183 GLN A C 1
ATOM 1453 O O . GLN A 1 183 ? -16.991 -11.430 17.033 1.00 91.06 183 GLN A O 1
ATOM 1458 N N . LYS A 1 184 ? -18.398 -11.044 18.744 1.00 89.94 184 LYS A N 1
ATOM 1459 C CA . LYS A 1 184 ? -19.624 -11.339 17.979 1.00 89.94 184 LYS A CA 1
ATOM 1460 C C . LYS A 1 184 ? -20.260 -10.124 17.315 1.00 89.94 184 LYS A C 1
ATOM 1462 O O . LYS A 1 184 ? -20.925 -10.301 16.299 1.00 89.94 184 LYS A O 1
ATOM 1467 N N . HIS A 1 185 ? -20.081 -8.924 17.865 1.00 90.19 185 HIS A N 1
ATOM 1468 C CA . HIS A 1 185 ? -20.742 -7.721 17.356 1.00 90.19 185 HIS A CA 1
ATOM 1469 C C . HIS A 1 185 ? -19.749 -6.717 16.769 1.00 90.19 185 HIS A C 1
ATOM 1471 O O . HIS A 1 185 ? -19.924 -6.293 15.635 1.00 90.19 185 HIS A O 1
ATOM 1477 N N . ILE A 1 186 ? -18.676 -6.365 17.477 1.00 92.06 186 ILE A N 1
ATOM 1478 C CA . ILE A 1 186 ? -17.805 -5.261 17.034 1.00 92.06 186 ILE A CA 1
ATOM 1479 C C . ILE A 1 186 ? -16.806 -5.718 15.961 1.00 92.06 186 ILE A C 1
ATOM 1481 O O . ILE A 1 186 ? -16.702 -5.099 14.902 1.00 92.06 186 ILE A O 1
ATOM 1485 N N . LEU A 1 187 ? -16.081 -6.811 16.208 1.00 90.75 187 LEU A N 1
ATOM 1486 C CA . LEU A 1 187 ? -15.050 -7.348 15.317 1.00 90.75 187 LEU A CA 1
ATOM 1487 C C . LEU A 1 187 ? -15.575 -7.673 13.901 1.00 90.75 187 LEU A C 1
ATOM 1489 O O . LEU A 1 187 ? -14.967 -7.219 12.935 1.00 90.75 187 LEU A O 1
ATOM 1493 N N . PRO A 1 188 ? -16.699 -8.392 13.711 1.00 89.56 188 PRO A N 1
ATOM 1494 C CA . PRO A 1 188 ? -17.188 -8.685 12.363 1.00 89.56 188 PRO A CA 1
ATOM 1495 C C . PRO A 1 188 ? -17.658 -7.440 11.598 1.00 89.56 188 PRO A C 1
ATOM 1497 O O . PRO A 1 188 ? -17.509 -7.403 10.378 1.00 89.56 188 PRO A O 1
ATOM 1500 N N . LEU A 1 189 ? -18.192 -6.422 12.284 1.00 91.31 189 LEU A N 1
ATOM 1501 C CA . LEU A 1 189 ? -18.624 -5.172 11.647 1.00 91.31 189 LEU A CA 1
ATOM 1502 C C . LEU A 1 189 ? -17.417 -4.333 11.206 1.00 91.31 189 LEU A C 1
ATOM 1504 O O . LEU A 1 189 ? -17.308 -3.938 10.048 1.00 91.31 189 LEU A O 1
ATOM 1508 N N . THR A 1 190 ? -16.457 -4.151 12.106 1.00 93.19 190 THR A N 1
ATOM 1509 C CA . THR A 1 190 ? -15.213 -3.415 11.832 1.00 93.19 190 THR A CA 1
ATOM 1510 C C . THR A 1 190 ? -14.332 -4.079 10.772 1.00 93.19 190 THR A C 1
ATOM 1512 O O . THR A 1 190 ? -13.642 -3.372 10.045 1.00 93.19 190 THR A O 1
ATOM 1515 N N . LEU A 1 191 ? -14.358 -5.408 10.611 1.00 91.31 191 LEU A N 1
ATOM 1516 C CA . LEU A 1 191 ? -13.634 -6.082 9.523 1.00 91.31 191 LEU A CA 1
ATOM 1517 C C . LEU A 1 191 ? -14.092 -5.618 8.131 1.00 91.31 191 LEU A C 1
ATOM 1519 O O . LEU A 1 191 ? -13.264 -5.519 7.223 1.00 91.31 191 LEU A O 1
ATOM 1523 N N . ALA A 1 192 ? -15.379 -5.298 7.961 1.00 89.88 192 ALA A N 1
ATOM 1524 C CA . ALA A 1 192 ? -15.887 -4.745 6.707 1.00 89.88 192 ALA A CA 1
ATOM 1525 C C . ALA A 1 192 ? -15.325 -3.337 6.450 1.00 89.88 192 ALA A C 1
ATOM 1527 O O . ALA A 1 192 ? -14.847 -3.061 5.349 1.00 89.88 192 ALA A O 1
ATOM 1528 N N . ASP A 1 193 ? -15.290 -2.481 7.476 1.00 92.69 193 ASP A N 1
ATOM 1529 C CA . ASP A 1 193 ? -14.665 -1.156 7.386 1.00 92.69 193 ASP A CA 1
ATOM 1530 C C . ASP A 1 193 ? -13.171 -1.251 7.061 1.00 92.69 193 ASP A C 1
ATOM 1532 O O . ASP A 1 193 ? -12.669 -0.534 6.194 1.00 92.69 193 ASP A O 1
ATOM 1536 N N . ILE A 1 194 ? -12.456 -2.160 7.734 1.00 95.19 194 ILE A N 1
ATOM 1537 C CA . ILE A 1 194 ? -11.026 -2.393 7.511 1.00 95.19 194 ILE A CA 1
ATOM 1538 C C . ILE A 1 194 ? -10.776 -2.784 6.055 1.00 95.19 194 ILE A C 1
ATOM 1540 O O . ILE A 1 194 ? -9.864 -2.237 5.440 1.00 95.19 194 ILE A O 1
ATOM 1544 N N . ALA A 1 195 ? -11.590 -3.675 5.481 1.00 91.88 195 ALA A N 1
ATOM 1545 C CA . ALA A 1 195 ? -11.452 -4.083 4.084 1.00 91.88 195 ALA A CA 1
ATOM 1546 C C . ALA A 1 195 ? -11.629 -2.901 3.113 1.00 91.88 195 ALA A C 1
ATOM 1548 O O . ALA A 1 195 ? -10.843 -2.747 2.174 1.00 91.88 195 ALA A O 1
ATOM 1549 N N . ILE A 1 196 ? -12.613 -2.031 3.369 1.00 93.00 196 ILE A N 1
ATOM 1550 C CA . ILE A 1 196 ? -12.861 -0.831 2.559 1.00 93.00 196 ILE A CA 1
ATOM 1551 C C . ILE A 1 196 ? -11.657 0.112 2.631 1.00 93.00 196 ILE A C 1
ATOM 1553 O O . ILE A 1 196 ? -11.102 0.484 1.594 1.00 93.00 196 ILE A O 1
ATOM 1557 N N . PHE A 1 197 ? -11.198 0.454 3.836 1.00 94.94 197 PHE A N 1
ATOM 1558 C CA . PHE A 1 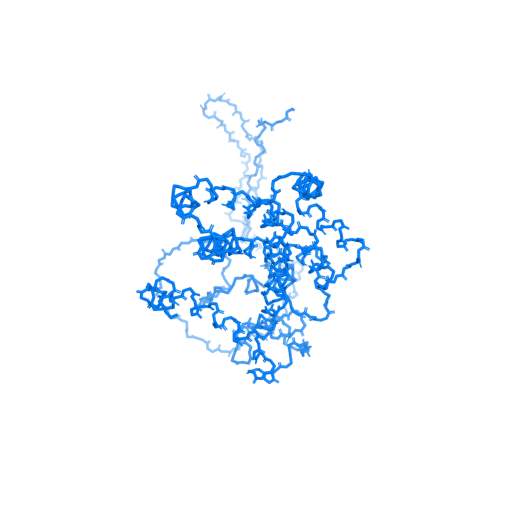197 ? -10.068 1.367 4.004 1.00 94.94 197 PHE A CA 1
ATOM 1559 C C . PHE A 1 197 ? -8.762 0.789 3.456 1.00 94.94 197 PHE A C 1
ATOM 1561 O O . PHE A 1 197 ? -8.020 1.500 2.777 1.00 94.94 197 PHE A O 1
ATOM 1568 N N . ALA A 1 198 ? -8.510 -0.505 3.670 1.00 95.62 198 ALA A N 1
ATOM 1569 C CA . ALA A 1 198 ? -7.340 -1.192 3.140 1.00 95.62 198 ALA A CA 1
ATOM 1570 C C . ALA A 1 198 ? -7.294 -1.133 1.607 1.00 95.62 198 ALA A C 1
ATOM 1572 O O . ALA A 1 198 ? -6.234 -0.856 1.049 1.00 95.62 198 ALA A O 1
ATOM 1573 N N . SER A 1 199 ? -8.429 -1.306 0.919 1.00 92.56 199 SER A N 1
ATOM 1574 C CA . SER A 1 199 ? -8.480 -1.220 -0.548 1.00 92.56 199 SER A CA 1
ATOM 1575 C C . SER A 1 199 ? -8.057 0.161 -1.072 1.00 92.56 199 SER A C 1
ATOM 1577 O O . SER A 1 199 ? -7.214 0.265 -1.966 1.00 92.56 199 SER A O 1
ATOM 1579 N N . SER A 1 200 ? -8.559 1.234 -0.451 1.00 94.12 200 SER A N 1
ATOM 1580 C CA . SER A 1 200 ? -8.199 2.606 -0.815 1.00 94.12 200 SER A CA 1
ATOM 1581 C C . SER A 1 200 ? -6.740 2.919 -0.480 1.00 94.12 200 SER A C 1
ATOM 1583 O O . SER A 1 200 ? -6.053 3.589 -1.254 1.00 94.12 200 SER A O 1
ATOM 1585 N N . SER A 1 201 ? -6.251 2.438 0.666 1.00 94.81 201 SER A N 1
ATOM 1586 C CA . SER A 1 201 ? -4.852 2.609 1.058 1.00 94.81 201 SER A CA 1
ATOM 1587 C C . SER A 1 201 ? -3.905 1.861 0.126 1.00 94.81 201 SER A C 1
ATOM 1589 O O . SER A 1 201 ? -2.870 2.418 -0.225 1.00 94.81 201 SER A O 1
ATOM 1591 N N . MET A 1 202 ? -4.273 0.663 -0.340 1.00 94.94 202 MET A N 1
ATOM 1592 C CA . MET A 1 202 ? -3.478 -0.108 -1.297 1.00 94.94 202 MET A CA 1
ATOM 1593 C C . MET A 1 202 ? -3.198 0.705 -2.564 1.00 94.94 202 MET A C 1
ATOM 1595 O O . MET A 1 202 ? -2.044 0.855 -2.955 1.00 94.94 202 MET A O 1
ATOM 1599 N N . CYS A 1 203 ? -4.238 1.297 -3.160 1.00 94.00 203 CYS A N 1
ATOM 1600 C CA . CYS A 1 203 ? -4.103 2.144 -4.346 1.00 94.00 203 CYS A CA 1
ATOM 1601 C C . CYS A 1 203 ? -3.130 3.310 -4.102 1.00 94.00 203 CYS A C 1
ATOM 1603 O O . CYS A 1 203 ? -2.173 3.505 -4.853 1.00 94.00 203 CYS A O 1
ATOM 1605 N N . SER A 1 204 ? -3.317 4.040 -2.998 1.00 93.75 204 SER A N 1
ATOM 1606 C CA . SER A 1 204 ? -2.452 5.171 -2.647 1.00 93.75 204 SER A CA 1
ATOM 1607 C C . SER A 1 204 ? -0.998 4.752 -2.388 1.00 93.75 204 SER A C 1
ATOM 1609 O O . SER A 1 204 ? -0.078 5.466 -2.791 1.00 93.75 204 SER A O 1
ATOM 1611 N N . MET A 1 205 ? -0.772 3.599 -1.752 1.00 94.88 205 MET A N 1
ATOM 1612 C CA . MET A 1 205 ? 0.567 3.072 -1.470 1.00 94.88 205 MET A CA 1
ATOM 1613 C C . MET A 1 205 ? 1.285 2.605 -2.743 1.00 94.88 205 MET A C 1
ATOM 1615 O O . MET A 1 205 ? 2.474 2.881 -2.891 1.00 94.88 205 MET A O 1
ATOM 1619 N N . ILE A 1 206 ? 0.579 1.974 -3.690 1.00 94.31 206 ILE A N 1
ATOM 1620 C CA . ILE A 1 206 ? 1.145 1.602 -5.000 1.00 94.31 206 ILE A CA 1
ATOM 1621 C C . ILE A 1 206 ? 1.571 2.857 -5.773 1.00 94.31 206 ILE A C 1
ATOM 1623 O O . ILE A 1 206 ? 2.680 2.909 -6.309 1.00 94.31 206 ILE A O 1
ATOM 1627 N N . LEU A 1 207 ? 0.715 3.885 -5.811 1.00 92.94 207 LEU A N 1
ATOM 1628 C CA . LEU A 1 207 ? 1.021 5.152 -6.482 1.00 92.94 207 LEU A CA 1
ATOM 1629 C C . LEU A 1 207 ? 2.213 5.863 -5.834 1.00 92.94 207 LEU A C 1
ATOM 1631 O O . LEU A 1 207 ? 3.073 6.387 -6.537 1.00 92.94 207 LEU A O 1
ATOM 1635 N N . GLN A 1 208 ? 2.300 5.841 -4.503 1.00 93.31 208 GLN A N 1
ATOM 1636 C CA . GLN A 1 208 ? 3.449 6.364 -3.762 1.00 93.31 208 GLN A CA 1
ATOM 1637 C C . GLN A 1 208 ? 4.740 5.627 -4.089 1.00 93.31 208 GLN A C 1
ATOM 1639 O O . GLN A 1 208 ? 5.728 6.267 -4.439 1.00 93.31 208 GLN A O 1
ATOM 1644 N N . MET A 1 209 ? 4.723 4.294 -4.021 1.00 92.75 209 MET A N 1
ATOM 1645 C CA . MET A 1 209 ? 5.878 3.456 -4.347 1.00 92.75 209 MET A CA 1
ATOM 1646 C C . MET A 1 209 ? 6.361 3.732 -5.771 1.00 92.75 209 MET A C 1
ATOM 1648 O O . MET A 1 209 ? 7.545 3.988 -5.995 1.00 92.75 209 MET A O 1
ATOM 1652 N N . SER A 1 210 ? 5.420 3.765 -6.718 1.00 92.00 210 SER A N 1
ATOM 1653 C CA . SER A 1 210 ? 5.695 4.083 -8.117 1.00 92.00 210 SER A CA 1
ATOM 1654 C C . SER A 1 210 ? 6.279 5.486 -8.256 1.00 92.00 210 SER A C 1
ATOM 1656 O O . SER A 1 210 ? 7.249 5.657 -8.981 1.00 92.00 210 SER A O 1
ATOM 1658 N N . GLY A 1 211 ? 5.754 6.478 -7.529 1.00 92.12 211 GLY A N 1
ATOM 1659 C CA . GLY A 1 211 ? 6.270 7.848 -7.511 1.00 92.12 211 GLY A CA 1
ATOM 1660 C C . GLY A 1 211 ? 7.694 7.958 -6.959 1.00 92.12 211 GLY A C 1
ATOM 1661 O O . GLY A 1 211 ? 8.540 8.615 -7.561 1.00 92.12 211 GLY A O 1
ATOM 1662 N N . PHE A 1 212 ? 8.009 7.276 -5.858 1.00 92.12 212 PHE A N 1
ATOM 1663 C CA . PHE A 1 212 ? 9.359 7.286 -5.282 1.00 92.12 212 PHE A CA 1
ATOM 1664 C C . PHE A 1 212 ? 10.369 6.561 -6.173 1.00 92.12 212 PHE A C 1
ATOM 1666 O O . PHE A 1 212 ? 11.474 7.054 -6.395 1.00 92.12 212 PHE A O 1
ATOM 1673 N N . SER A 1 213 ? 9.973 5.424 -6.743 1.00 90.81 213 SER A N 1
ATOM 1674 C CA . SER A 1 213 ? 10.776 4.686 -7.718 1.00 90.81 213 SER A CA 1
ATOM 1675 C C . SER A 1 213 ? 10.974 5.470 -9.010 1.00 90.81 213 SER A C 1
ATOM 1677 O O . SER A 1 213 ? 12.080 5.521 -9.549 1.00 90.81 213 SER A O 1
ATOM 1679 N N . PHE A 1 214 ? 9.938 6.188 -9.442 1.00 89.44 214 PHE A N 1
ATOM 1680 C CA . PHE A 1 214 ? 10.009 7.119 -10.553 1.00 89.44 214 PHE A CA 1
ATOM 1681 C C . PHE A 1 214 ? 11.062 8.217 -10.300 1.00 89.44 214 PHE A C 1
ATOM 1683 O O . PHE A 1 214 ? 11.807 8.577 -11.211 1.00 89.44 214 PHE A O 1
ATOM 1690 N N . LEU A 1 215 ? 11.159 8.734 -9.071 1.00 88.94 215 LEU A N 1
ATOM 1691 C CA . LEU A 1 215 ? 12.159 9.730 -8.658 1.00 88.94 215 LEU A CA 1
ATOM 1692 C C . LEU A 1 215 ? 13.561 9.140 -8.412 1.00 88.94 215 LEU A C 1
ATOM 1694 O O . LEU A 1 215 ? 14.481 9.879 -8.076 1.00 88.94 215 LEU A O 1
ATOM 1698 N N . GLY A 1 216 ? 13.745 7.827 -8.580 1.00 85.81 216 GLY A N 1
ATOM 1699 C CA . GLY A 1 216 ? 15.023 7.147 -8.359 1.00 85.81 216 GLY A CA 1
ATOM 1700 C C . GLY A 1 216 ? 15.322 6.800 -6.898 1.00 85.81 216 GLY A C 1
ATOM 1701 O O . GLY A 1 216 ? 16.386 6.260 -6.618 1.00 85.81 216 GLY A O 1
ATOM 1702 N N . LEU A 1 217 ? 14.385 7.044 -5.977 1.00 85.12 217 LEU A N 1
ATOM 1703 C CA . LEU A 1 217 ? 14.501 6.695 -4.553 1.00 85.12 217 LEU A CA 1
ATOM 1704 C C . LEU A 1 217 ? 14.046 5.259 -4.253 1.00 85.12 217 LEU A C 1
ATOM 1706 O O . LEU A 1 217 ? 14.105 4.806 -3.111 1.00 85.12 217 LEU A O 1
ATOM 1710 N N . GLY A 1 218 ? 13.548 4.569 -5.279 1.00 80.62 218 GLY A N 1
ATOM 1711 C CA . GLY A 1 218 ? 12.945 3.255 -5.165 1.00 80.62 218 GLY A CA 1
ATOM 1712 C C . GLY A 1 218 ? 13.886 2.090 -5.365 1.00 80.62 218 GLY A C 1
ATOM 1713 O O . GLY A 1 218 ? 14.923 1.937 -4.719 1.00 80.62 218 GLY A O 1
ATOM 1714 N N . VAL A 1 219 ? 13.437 1.196 -6.228 1.00 83.50 219 VAL A N 1
ATOM 1715 C CA . VAL A 1 219 ? 14.097 -0.073 -6.487 1.00 83.50 219 VAL A CA 1
ATOM 1716 C C . VAL A 1 219 ? 15.424 0.172 -7.210 1.00 83.50 219 VAL A C 1
ATOM 1718 O O . VAL A 1 219 ? 15.540 1.084 -8.025 1.00 83.50 219 VAL A O 1
ATOM 1721 N N . LYS A 1 220 ? 16.451 -0.632 -6.922 1.00 84.50 220 LYS A N 1
ATOM 1722 C CA . LYS A 1 220 ? 17.748 -0.531 -7.605 1.00 84.50 220 LYS A CA 1
ATOM 1723 C C . LYS A 1 220 ? 17.790 -1.469 -8.822 1.00 84.50 220 LYS A C 1
ATOM 1725 O O . LYS A 1 220 ? 17.291 -2.596 -8.741 1.00 84.50 220 LYS A O 1
ATOM 1730 N N . PRO A 1 221 ? 18.390 -1.063 -9.958 1.00 83.25 221 PRO A N 1
ATOM 1731 C CA . PRO A 1 221 ? 18.695 -1.994 -11.045 1.00 83.25 221 PRO A CA 1
ATOM 1732 C C . PRO A 1 221 ? 19.522 -3.192 -10.531 1.00 83.25 221 PRO A C 1
ATOM 1734 O O . PRO A 1 221 ? 20.344 -2.996 -9.637 1.00 83.25 221 PRO A O 1
ATOM 1737 N N . PRO A 1 222 ? 19.336 -4.417 -11.064 1.00 84.94 222 PRO A N 1
ATOM 1738 C CA . PRO A 1 222 ? 18.580 -4.767 -12.272 1.00 84.94 222 PRO A CA 1
ATOM 1739 C C . PRO A 1 222 ? 17.084 -5.045 -12.043 1.00 84.94 222 PRO A C 1
ATOM 1741 O O . PRO A 1 222 ? 16.341 -5.184 -13.017 1.00 84.94 222 PRO A O 1
ATOM 1744 N N . THR A 1 223 ? 16.632 -5.099 -10.786 1.00 87.81 223 THR A N 1
ATOM 1745 C CA . THR A 1 223 ? 15.260 -5.503 -10.449 1.00 87.81 223 THR A CA 1
ATOM 1746 C C . THR A 1 223 ? 14.204 -4.622 -11.129 1.00 87.81 223 THR A C 1
ATOM 1748 O O . THR A 1 223 ? 14.322 -3.396 -11.185 1.00 87.81 223 THR A O 1
ATOM 1751 N N . ALA A 1 224 ? 13.207 -5.269 -11.739 1.00 89.56 224 ALA A N 1
ATOM 175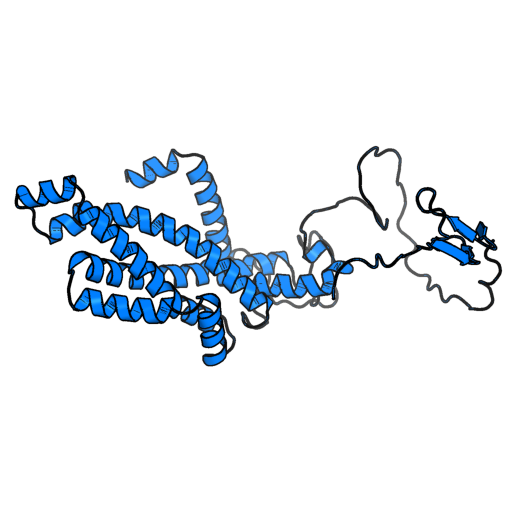2 C CA . ALA A 1 224 ? 12.144 -4.601 -12.483 1.00 89.56 224 ALA A CA 1
ATOM 1753 C C . ALA A 1 224 ? 11.043 -4.121 -11.532 1.00 89.56 224 ALA A C 1
ATOM 1755 O O . ALA A 1 224 ? 10.607 -4.872 -10.669 1.00 89.56 224 ALA A O 1
ATOM 1756 N N . GLU A 1 225 ? 10.592 -2.883 -11.707 1.00 92.31 225 GLU A N 1
ATOM 1757 C CA . GLU A 1 225 ? 9.502 -2.264 -10.951 1.00 92.31 225 GLU A CA 1
ATOM 1758 C C . GLU A 1 225 ? 8.824 -1.235 -11.871 1.00 92.31 225 GLU A C 1
ATOM 1760 O O . GLU A 1 225 ? 9.507 -0.576 -12.665 1.00 92.31 225 GLU A O 1
ATOM 1765 N N . TRP A 1 226 ? 7.494 -1.125 -11.816 1.00 92.00 226 TRP A N 1
ATOM 1766 C CA . TRP A 1 226 ? 6.711 -0.326 -12.763 1.00 92.00 226 TRP A CA 1
ATOM 1767 C C . TRP A 1 226 ? 7.061 1.168 -12.763 1.00 92.00 226 TRP A C 1
ATOM 1769 O O . TRP A 1 226 ? 7.237 1.740 -13.839 1.00 92.00 226 TRP A O 1
ATOM 1779 N N . GLY A 1 227 ? 7.239 1.800 -11.602 1.00 91.50 227 GLY A N 1
ATOM 1780 C CA . GLY A 1 227 ? 7.657 3.204 -11.501 1.00 91.50 227 GLY A CA 1
ATOM 1781 C C . GLY A 1 227 ? 9.025 3.480 -12.135 1.00 91.50 227 GLY A C 1
ATOM 1782 O O . GLY A 1 227 ? 9.189 4.455 -12.873 1.00 91.50 227 GLY A O 1
ATOM 1783 N N . MET A 1 228 ? 10.002 2.591 -11.932 1.00 90.44 228 MET A N 1
ATOM 1784 C CA . MET A 1 228 ? 11.323 2.712 -12.567 1.00 90.44 228 MET A CA 1
ATOM 1785 C C . MET A 1 228 ? 11.267 2.461 -14.079 1.00 90.44 228 MET A C 1
ATOM 1787 O O . MET A 1 228 ? 11.972 3.116 -14.851 1.00 90.44 228 MET A O 1
ATOM 1791 N N . MET A 1 229 ? 10.449 1.502 -14.521 1.00 91.81 229 MET A N 1
ATOM 1792 C CA . MET A 1 229 ? 10.228 1.246 -15.947 1.00 91.81 229 MET A CA 1
ATOM 1793 C C . MET A 1 229 ? 9.594 2.464 -16.624 1.00 91.81 229 MET A C 1
ATOM 1795 O O . MET A 1 229 ? 10.062 2.875 -17.684 1.00 91.81 229 MET A O 1
ATOM 1799 N N . LEU A 1 230 ? 8.634 3.114 -15.962 1.00 91.12 230 LEU A N 1
ATOM 1800 C CA . LEU A 1 230 ? 8.029 4.357 -16.432 1.00 91.12 230 LEU A CA 1
ATOM 1801 C C . LEU A 1 230 ? 9.042 5.514 -16.485 1.00 91.12 230 LEU A C 1
ATOM 1803 O O . LEU A 1 230 ? 9.031 6.292 -17.438 1.00 91.12 230 LEU A O 1
ATOM 1807 N N . ASN A 1 231 ? 9.960 5.617 -15.513 1.00 91.00 231 ASN A N 1
ATOM 1808 C CA . ASN A 1 231 ? 11.059 6.594 -15.560 1.00 91.00 231 ASN A CA 1
ATOM 1809 C C . ASN A 1 231 ? 11.955 6.404 -16.785 1.00 91.00 231 ASN A C 1
ATOM 1811 O O . ASN A 1 231 ? 12.306 7.381 -17.449 1.00 91.00 231 ASN A O 1
ATOM 1815 N N . LYS A 1 232 ? 12.286 5.153 -17.111 1.00 89.50 232 LYS A N 1
ATOM 1816 C CA . LYS A 1 232 ? 13.075 4.820 -18.301 1.00 89.50 232 LYS A CA 1
ATOM 1817 C C . LYS A 1 232 ? 12.318 5.149 -19.587 1.00 89.50 232 LYS A C 1
ATOM 1819 O O . LYS A 1 232 ? 12.897 5.793 -20.454 1.00 89.50 232 LYS A O 1
ATOM 1824 N N . ALA A 1 233 ? 11.039 4.786 -19.672 1.00 89.69 233 ALA A N 1
ATOM 1825 C CA . ALA A 1 233 ? 10.193 5.075 -20.829 1.00 89.69 233 ALA A CA 1
ATOM 1826 C C . ALA A 1 233 ? 10.030 6.586 -21.072 1.00 89.69 233 ALA A C 1
ATOM 1828 O O . ALA A 1 233 ? 10.133 7.036 -22.208 1.00 89.69 233 ALA A O 1
ATOM 1829 N N . ARG A 1 234 ? 9.882 7.397 -20.011 1.00 90.19 234 ARG A N 1
ATOM 1830 C CA . ARG A 1 234 ? 9.787 8.863 -20.135 1.00 90.19 234 ARG A CA 1
ATOM 1831 C C . ARG A 1 234 ? 10.975 9.461 -20.897 1.00 90.19 234 ARG A C 1
ATOM 1833 O O . ARG A 1 234 ? 10.783 10.360 -21.708 1.00 90.19 234 ARG A O 1
ATOM 1840 N N . LYS A 1 235 ? 12.199 8.983 -20.644 1.00 89.88 235 LYS A N 1
ATOM 1841 C CA . LYS A 1 235 ? 13.421 9.530 -21.269 1.00 89.88 235 LYS A CA 1
ATOM 1842 C C . LYS A 1 235 ? 13.448 9.355 -22.787 1.00 89.88 235 LYS A C 1
ATOM 1844 O O . LYS A 1 235 ? 14.136 10.106 -23.464 1.00 89.88 235 LYS A O 1
ATOM 1849 N N . VAL A 1 236 ? 12.706 8.377 -23.294 1.00 88.56 236 VAL A N 1
ATOM 1850 C CA . VAL A 1 236 ? 12.643 8.016 -24.713 1.00 88.56 236 VAL A CA 1
ATOM 1851 C C . VAL A 1 236 ? 11.251 8.242 -25.293 1.00 88.56 236 VAL A C 1
ATOM 1853 O O . VAL A 1 236 ? 10.966 7.775 -26.380 1.00 88.56 236 VAL A O 1
ATOM 1856 N N . MET A 1 237 ? 10.376 8.978 -24.605 1.00 88.25 237 MET A N 1
ATOM 1857 C CA . MET A 1 237 ? 8.977 9.160 -25.008 1.00 88.25 237 MET A CA 1
ATOM 1858 C C . MET A 1 237 ? 8.818 9.711 -26.431 1.00 88.25 237 MET A C 1
ATOM 1860 O O . MET A 1 237 ? 7.890 9.329 -27.133 1.00 88.25 237 MET A O 1
ATOM 1864 N N . PHE A 1 238 ? 9.713 10.609 -26.852 1.00 87.69 238 PHE A N 1
ATOM 1865 C CA . PHE A 1 238 ? 9.651 11.230 -28.178 1.00 87.69 238 PHE A CA 1
ATOM 1866 C C . PHE A 1 238 ? 10.284 10.379 -29.285 1.00 87.69 238 PHE A C 1
ATOM 1868 O O . PHE A 1 238 ? 9.977 10.596 -30.451 1.00 87.69 238 PHE A O 1
ATOM 1875 N N . THR A 1 239 ? 11.163 9.433 -28.939 1.00 86.94 239 THR A N 1
ATOM 1876 C CA . THR A 1 239 ? 11.858 8.571 -29.911 1.00 86.94 239 THR A CA 1
ATOM 1877 C C . THR A 1 239 ? 11.260 7.167 -29.989 1.00 86.94 239 THR A C 1
ATOM 1879 O O . THR A 1 239 ? 11.255 6.575 -31.060 1.00 86.94 239 THR A O 1
ATOM 1882 N N . HIS A 1 240 ? 10.737 6.667 -28.870 1.00 85.25 240 HIS A N 1
ATOM 1883 C CA . HIS A 1 240 ? 10.132 5.349 -28.675 1.00 85.25 240 HIS A CA 1
ATOM 1884 C C . HIS A 1 240 ? 8.830 5.467 -27.857 1.00 85.25 240 HIS A C 1
ATOM 1886 O O . HIS A 1 240 ? 8.766 5.016 -26.702 1.00 85.25 240 HIS A O 1
ATOM 1892 N N . PRO A 1 241 ? 7.784 6.118 -28.404 1.00 83.69 241 PRO A N 1
ATOM 1893 C CA . PRO A 1 241 ? 6.502 6.305 -27.716 1.00 83.69 241 PRO A CA 1
ATOM 1894 C C . PRO A 1 241 ? 5.816 4.984 -27.324 1.00 83.69 241 PRO A C 1
ATOM 1896 O O . PRO A 1 241 ? 5.079 4.942 -26.332 1.00 83.69 241 PRO A O 1
ATOM 1899 N N . GLU A 1 242 ? 6.108 3.889 -28.033 1.00 79.94 242 GLU A N 1
ATOM 1900 C CA . GLU A 1 242 ? 5.621 2.533 -27.760 1.00 79.94 242 GLU A CA 1
ATOM 1901 C C . GLU A 1 242 ? 5.953 2.037 -26.343 1.00 79.94 242 GLU A C 1
ATOM 1903 O O . GLU A 1 242 ? 5.245 1.189 -25.800 1.00 79.94 242 GLU A O 1
ATOM 1908 N N . MET A 1 243 ? 6.982 2.600 -25.699 1.00 81.75 243 MET A N 1
ATOM 1909 C CA . MET A 1 243 ? 7.334 2.258 -24.318 1.00 81.75 243 MET A CA 1
ATOM 1910 C C . MET A 1 243 ? 6.428 2.901 -23.265 1.00 81.75 243 MET A C 1
ATOM 1912 O O . MET A 1 243 ? 6.373 2.409 -22.138 1.00 81.75 243 MET A O 1
ATOM 1916 N N . MET A 1 244 ? 5.751 4.009 -23.583 1.00 79.44 244 MET A N 1
ATOM 1917 C CA . MET A 1 244 ? 4.832 4.677 -22.651 1.00 79.44 244 MET A CA 1
ATOM 1918 C C . MET A 1 244 ? 3.385 4.243 -22.844 1.00 79.44 244 MET A C 1
ATOM 1920 O O . MET A 1 244 ? 2.639 4.146 -21.870 1.00 79.44 244 MET A O 1
ATOM 1924 N N . MET A 1 245 ? 2.985 3.980 -24.086 1.00 65.75 245 MET A N 1
ATOM 1925 C CA . MET A 1 245 ? 1.620 3.622 -24.430 1.00 65.75 245 MET A CA 1
ATOM 1926 C C . MET A 1 245 ? 1.639 2.313 -25.205 1.00 65.75 245 MET A C 1
ATOM 1928 O O . MET A 1 245 ? 2.008 2.268 -26.374 1.00 65.75 245 MET A O 1
ATOM 1932 N N . ASN A 1 246 ? 1.146 1.248 -24.577 1.00 46.78 246 ASN A N 1
ATOM 1933 C CA . ASN A 1 246 ? 0.719 0.059 -25.304 1.00 46.78 246 ASN A CA 1
ATOM 1934 C C . ASN A 1 246 ? -0.621 0.336 -26.004 1.00 46.78 246 ASN A C 1
ATOM 1936 O O . ASN A 1 246 ? -1.632 -0.305 -25.729 1.00 46.78 246 ASN A O 1
ATOM 1940 N N . TYR A 1 247 ? -0.647 1.333 -26.890 1.00 40.09 247 TYR A N 1
ATOM 1941 C CA . TYR A 1 247 ? -1.653 1.396 -27.934 1.00 40.09 247 TYR A CA 1
ATOM 1942 C C . TYR A 1 247 ? -0.966 0.963 -29.212 1.00 40.09 247 TYR A C 1
ATOM 1944 O O . TYR A 1 247 ? -0.107 1.649 -29.759 1.00 40.09 247 TYR A O 1
ATOM 1952 N N . ARG A 1 248 ? -1.340 -0.229 -29.661 1.00 41.00 248 ARG A N 1
ATOM 1953 C CA . ARG A 1 248 ? -1.007 -0.724 -30.981 1.00 41.00 248 ARG A CA 1
ATOM 1954 C C . ARG A 1 248 ? -1.692 0.179 -32.007 1.00 41.00 248 ARG A C 1
ATOM 1956 O O . ARG A 1 248 ? -2.770 -0.154 -32.485 1.00 41.00 248 ARG A O 1
ATOM 1963 N N . TYR A 1 249 ? -1.057 1.295 -32.360 1.00 42.59 249 TYR A N 1
ATOM 1964 C CA . TYR A 1 249 ? -1.215 1.874 -33.688 1.00 42.59 249 TYR A CA 1
ATOM 1965 C C . TYR A 1 249 ? -0.529 0.896 -34.639 1.00 42.59 249 TYR A C 1
ATOM 1967 O O . TYR A 1 249 ? 0.651 0.992 -34.954 1.00 42.59 249 TYR A O 1
ATOM 1975 N N . ARG A 1 250 ? -1.268 -0.150 -35.015 1.00 39.81 250 ARG A N 1
ATOM 1976 C CA . ARG A 1 250 ? -0.963 -0.904 -36.222 1.00 39.81 250 ARG A CA 1
ATOM 1977 C C . ARG A 1 250 ? -1.583 -0.121 -37.373 1.00 39.81 250 ARG A C 1
ATOM 1979 O O . ARG A 1 250 ? -2.499 -0.616 -38.004 1.00 39.81 250 ARG A O 1
ATOM 1986 N N . ASP A 1 251 ? -1.086 1.086 -37.587 1.00 34.25 251 ASP A N 1
ATOM 1987 C CA . ASP A 1 251 ? -1.199 1.767 -38.860 1.00 34.25 251 ASP A CA 1
ATOM 1988 C C . ASP A 1 251 ? 0.196 2.262 -39.207 1.00 34.25 251 ASP A C 1
ATOM 1990 O O . ASP A 1 251 ? 0.993 2.628 -38.342 1.00 34.25 251 ASP A O 1
ATOM 1994 N N . CYS A 1 252 ? 0.497 2.118 -40.484 1.00 35.47 252 CYS A N 1
ATOM 1995 C CA . CYS A 1 252 ? 1.694 2.594 -41.130 1.00 35.47 252 CYS A CA 1
ATOM 1996 C C . CYS A 1 252 ? 2.026 4.056 -40.786 1.00 35.47 252 CYS A C 1
ATOM 1998 O O . CYS A 1 252 ? 1.177 4.829 -40.351 1.00 35.47 252 CYS A O 1
ATOM 2000 N N . ASP A 1 253 ? 3.266 4.396 -41.140 1.00 38.16 253 ASP A N 1
ATOM 2001 C CA . ASP A 1 253 ? 3.785 5.742 -41.387 1.00 38.16 253 ASP A CA 1
ATOM 2002 C C . ASP A 1 253 ? 4.393 6.414 -40.137 1.00 38.16 253 ASP A C 1
ATOM 2004 O O . ASP A 1 253 ? 3.749 6.639 -39.125 1.00 38.16 253 ASP A O 1
ATOM 2008 N N . TYR A 1 254 ? 5.672 6.812 -40.107 1.00 39.59 254 TYR A N 1
ATOM 2009 C CA . TYR A 1 254 ? 6.323 7.685 -41.097 1.00 39.59 254 TYR A CA 1
ATOM 2010 C C . TYR A 1 254 ? 5.386 8.765 -41.676 1.00 39.59 254 TYR A C 1
ATOM 2012 O O . TYR A 1 254 ? 5.589 9.240 -42.783 1.00 39.59 254 TYR A O 1
ATOM 2020 N N . CYS A 1 255 ? 4.387 9.204 -40.910 1.00 29.48 255 CYS A N 1
ATOM 2021 C CA . CYS A 1 255 ? 3.632 10.419 -41.173 1.00 29.48 255 CYS A CA 1
ATOM 2022 C C . CYS A 1 255 ? 3.555 11.200 -39.867 1.00 29.48 255 CYS A C 1
ATOM 2024 O O . CYS A 1 255 ? 2.845 10.859 -38.925 1.00 29.48 255 CYS A O 1
ATOM 2026 N N . HIS A 1 256 ? 4.365 12.251 -39.819 1.00 37.75 256 HIS A N 1
ATOM 2027 C CA . HIS A 1 256 ? 4.261 13.311 -38.835 1.00 37.75 256 HIS A CA 1
ATOM 2028 C C . HIS A 1 256 ? 2.814 13.807 -38.716 1.00 37.75 256 HIS A C 1
ATOM 2030 O O . HIS A 1 256 ? 2.220 14.193 -39.71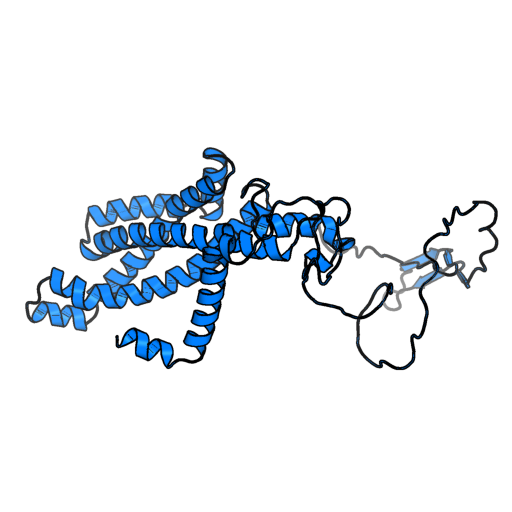4 1.00 37.75 256 HIS A O 1
ATOM 2036 N N . GLY A 1 257 ? 2.342 13.910 -37.473 1.00 34.38 257 GLY A N 1
ATOM 2037 C CA . GLY A 1 257 ? 1.541 15.040 -37.007 1.00 34.38 257 GLY A CA 1
ATOM 2038 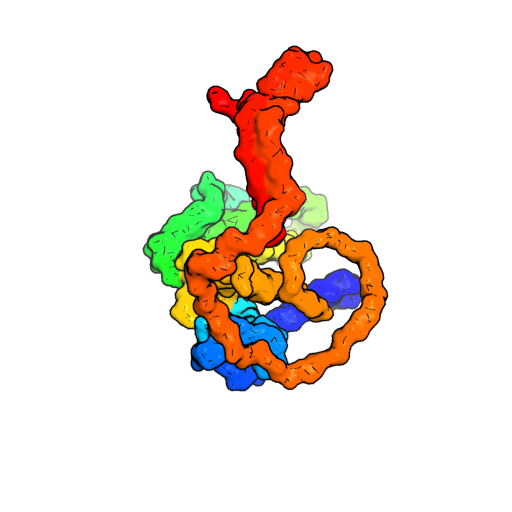C C . GLY A 1 257 ? 0.078 15.132 -37.456 1.00 34.38 257 GLY A C 1
ATOM 2039 O O . GLY A 1 257 ? -0.230 15.376 -38.611 1.00 34.38 257 GLY A O 1
ATOM 2040 N N . VAL A 1 258 ? -0.785 15.184 -36.436 1.00 32.88 258 VAL A N 1
ATOM 2041 C CA . VAL A 1 258 ? -2.111 15.831 -36.417 1.00 32.88 258 VAL A CA 1
ATOM 2042 C C . VAL A 1 258 ? -3.301 15.005 -36.941 1.00 32.88 258 VAL A C 1
ATOM 2044 O O . VAL A 1 258 ? -3.663 15.016 -38.106 1.00 32.88 258 VAL A O 1
ATOM 2047 N N . GLN A 1 259 ? -3.954 14.350 -35.978 1.00 33.28 259 GLN A N 1
ATOM 2048 C CA . GLN A 1 259 ? -5.385 14.453 -35.645 1.00 33.28 259 GLN A CA 1
ATOM 2049 C C . GLN A 1 259 ? -6.466 14.388 -36.757 1.00 33.28 259 GLN A C 1
ATOM 2051 O O . GLN A 1 259 ? -6.664 15.326 -37.520 1.00 33.28 259 GLN A O 1
ATOM 2056 N N . PHE A 1 260 ? -7.306 13.350 -36.603 1.00 30.98 260 PHE A N 1
ATOM 2057 C CA . PHE A 1 260 ? -8.719 13.154 -36.998 1.00 30.98 260 PHE A CA 1
ATOM 2058 C C . PHE A 1 260 ? -9.047 12.194 -38.164 1.00 30.98 260 PHE A C 1
ATOM 2060 O O . PHE A 1 260 ? -8.290 12.075 -39.122 1.00 30.98 260 PHE A O 1
ATOM 2067 N N . PRO A 1 261 ? -10.173 11.445 -38.044 1.00 42.97 261 PRO A N 1
ATOM 2068 C CA . PRO A 1 261 ? -10.451 10.247 -38.823 1.00 42.97 261 PRO A CA 1
ATOM 2069 C C . PRO A 1 261 ? -11.248 10.589 -40.080 1.00 42.97 261 PRO A C 1
ATOM 2071 O O . PRO A 1 261 ? -12.168 11.388 -40.009 1.00 42.97 261 PRO A O 1
ATOM 2074 N N . PHE A 1 262 ? -10.941 9.952 -41.205 1.00 30.98 262 PHE A N 1
ATOM 2075 C CA . PHE A 1 262 ? -11.901 9.378 -42.157 1.00 30.98 262 PHE A CA 1
ATOM 2076 C C . PHE A 1 262 ? -11.133 8.881 -43.388 1.00 30.98 262 PHE A C 1
ATOM 2078 O O . PHE A 1 262 ? -10.256 9.559 -43.907 1.00 30.98 262 PHE A O 1
ATOM 2085 N N . ARG A 1 263 ? -11.573 7.724 -43.898 1.00 26.53 263 ARG A N 1
ATOM 2086 C CA . ARG A 1 263 ? -11.253 7.158 -45.219 1.00 26.53 263 ARG A CA 1
ATOM 2087 C C . ARG A 1 263 ? -9.851 6.569 -45.404 1.00 26.53 263 ARG A C 1
ATOM 2089 O O . ARG A 1 263 ? -8.965 7.121 -46.039 1.00 26.53 263 ARG A O 1
ATOM 2096 N N . CYS A 1 264 ? -9.766 5.307 -44.998 1.00 35.75 264 CYS A N 1
ATOM 2097 C CA . CYS A 1 264 ? -9.012 4.305 -45.735 1.00 35.75 264 CYS A CA 1
ATOM 2098 C C . CYS A 1 264 ? -9.544 4.248 -47.178 1.00 35.75 264 CYS A C 1
ATOM 2100 O O . CYS A 1 264 ? -10.753 4.090 -47.353 1.00 35.75 264 CYS A O 1
ATOM 2102 N N . LEU A 1 265 ? -8.680 4.368 -48.186 1.00 29.83 265 LEU A N 1
ATOM 2103 C CA . LEU A 1 265 ? -8.866 3.728 -49.488 1.00 29.83 265 LEU A CA 1
ATOM 2104 C C . LEU A 1 265 ? -7.546 3.755 -50.270 1.00 29.83 265 LEU A C 1
ATOM 2106 O O . LEU A 1 265 ? -6.976 4.808 -50.527 1.00 29.83 265 LEU A O 1
ATOM 2110 N N . THR A 1 266 ? -7.162 2.559 -50.713 1.00 29.20 266 THR A N 1
ATOM 2111 C CA . THR A 1 266 ? -6.258 2.226 -51.826 1.00 29.20 266 THR A CA 1
ATOM 2112 C C . THR A 1 266 ? -4.768 1.981 -51.538 1.00 29.20 266 THR A C 1
ATOM 2114 O O . THR A 1 266 ? -3.946 2.876 -51.416 1.00 29.20 266 THR A O 1
ATOM 2117 N N . SER A 1 267 ? -4.458 0.677 -51.555 1.00 33.84 267 SER A N 1
ATOM 2118 C CA . SER A 1 267 ? -3.293 0.041 -52.185 1.00 33.84 267 SER A CA 1
ATOM 2119 C C . SER A 1 267 ? -1.895 0.500 -51.770 1.00 33.84 267 SER A C 1
ATOM 2121 O O . SER A 1 267 ? -1.309 1.371 -52.404 1.00 33.84 267 SER A O 1
ATOM 2123 N N . CYS A 1 268 ? -1.281 -0.240 -50.844 1.00 27.64 268 CYS A N 1
ATOM 2124 C CA . CYS A 1 268 ? 0.174 -0.304 -50.753 1.00 27.64 268 CYS A CA 1
ATOM 2125 C C . CYS A 1 268 ? 0.636 -1.739 -51.028 1.00 27.64 268 CYS A C 1
ATOM 2127 O O . CYS A 1 268 ? 0.653 -2.605 -50.157 1.00 27.64 268 CYS A O 1
ATOM 2129 N N . ASN A 1 269 ? 0.942 -1.990 -52.298 1.00 34.12 269 ASN A N 1
ATOM 2130 C CA . ASN A 1 269 ? 1.674 -3.158 -52.756 1.00 34.12 269 ASN A CA 1
ATOM 2131 C C . ASN A 1 269 ? 3.108 -2.686 -53.016 1.00 34.12 269 ASN A C 1
ATOM 2133 O O . ASN A 1 269 ? 3.322 -1.989 -54.008 1.00 34.12 269 ASN A O 1
ATOM 2137 N N . ARG A 1 270 ? 4.081 -3.003 -52.147 1.00 33.00 270 ARG A N 1
ATOM 2138 C CA . ARG A 1 270 ? 5.498 -2.918 -52.539 1.00 33.00 270 ARG A CA 1
ATOM 2139 C C . ARG A 1 270 ? 6.457 -3.717 -51.659 1.00 33.00 270 ARG A C 1
ATOM 2141 O O . ARG A 1 270 ? 6.683 -3.416 -50.494 1.00 33.00 270 ARG A O 1
ATOM 2148 N N . SER A 1 271 ? 7.023 -4.718 -52.328 1.00 27.62 271 SER A N 1
ATOM 2149 C CA . SER A 1 271 ? 8.401 -5.206 -52.277 1.00 27.62 271 SER A CA 1
ATOM 2150 C C . SER A 1 271 ? 9.374 -4.405 -51.409 1.00 27.62 271 SER A C 1
ATOM 2152 O O . SER A 1 271 ? 9.658 -3.236 -51.660 1.00 27.62 271 SER A O 1
ATOM 2154 N N . THR A 1 272 ? 9.975 -5.133 -50.477 1.00 37.56 272 THR A N 1
ATOM 2155 C CA . THR A 1 272 ? 11.293 -4.916 -49.881 1.00 37.56 272 THR A CA 1
ATOM 2156 C C . THR A 1 272 ? 12.350 -4.559 -50.931 1.00 37.56 272 THR A C 1
ATOM 2158 O O . THR A 1 272 ? 12.504 -5.313 -51.892 1.00 37.56 272 THR A O 1
ATOM 2161 N N . ASN A 1 273 ? 13.044 -3.432 -50.742 1.00 31.38 273 ASN A N 1
ATOM 2162 C CA . ASN A 1 273 ? 14.462 -3.170 -51.060 1.00 31.38 273 ASN A CA 1
ATOM 2163 C C . ASN A 1 273 ? 14.681 -1.670 -51.297 1.00 31.38 273 ASN A C 1
ATOM 2165 O O . ASN A 1 273 ? 14.521 -1.214 -52.420 1.00 31.38 273 ASN A O 1
ATOM 2169 N N . ASP A 1 274 ? 15.040 -0.924 -50.247 1.00 29.61 274 ASP A N 1
ATOM 2170 C CA . ASP A 1 274 ? 16.042 0.157 -50.322 1.00 29.61 274 ASP A CA 1
ATOM 2171 C C . ASP A 1 274 ? 16.233 0.808 -48.938 1.00 29.61 274 ASP A C 1
ATOM 2173 O O . ASP A 1 274 ? 15.818 1.930 -48.663 1.00 29.61 274 ASP A O 1
ATOM 2177 N N . TYR A 1 275 ? 16.885 0.087 -48.026 1.00 33.69 275 TYR A N 1
ATOM 2178 C CA . TYR A 1 275 ? 17.576 0.711 -46.899 1.00 33.69 275 TYR A CA 1
ATOM 2179 C C . TYR A 1 275 ? 19.063 0.570 -47.185 1.00 33.69 275 TYR A C 1
ATOM 2181 O O . TYR A 1 275 ? 19.610 -0.490 -46.911 1.00 33.69 275 TYR A O 1
ATOM 2189 N N . GLN A 1 276 ? 19.672 1.597 -47.793 1.00 33.88 276 GLN A N 1
ATOM 2190 C CA . GLN A 1 276 ? 21.089 2.002 -47.677 1.00 33.88 276 GLN A CA 1
ATOM 2191 C C . GLN A 1 276 ? 21.449 3.002 -48.795 1.00 33.88 276 GLN A C 1
ATOM 2193 O O . GLN A 1 276 ? 22.169 2.678 -49.734 1.00 33.88 276 GLN A O 1
ATOM 2198 N N . ARG A 1 277 ? 21.033 4.269 -48.668 1.00 28.12 277 ARG A N 1
ATOM 2199 C CA . ARG A 1 277 ? 21.814 5.389 -49.224 1.00 28.12 277 ARG A CA 1
ATOM 2200 C C . ARG A 1 277 ? 21.837 6.563 -48.253 1.00 28.12 277 ARG A C 1
ATOM 2202 O O . ARG A 1 277 ? 20.873 7.305 -48.114 1.00 28.12 277 ARG A O 1
ATOM 2209 N N . LYS A 1 278 ? 22.994 6.710 -47.600 1.00 32.41 278 LYS A N 1
ATOM 2210 C CA . LYS A 1 278 ? 23.486 7.938 -46.965 1.00 32.41 278 LYS A CA 1
ATOM 2211 C C . LYS A 1 278 ? 23.202 9.143 -47.870 1.00 32.41 278 LYS A C 1
ATOM 2213 O O . LYS A 1 278 ? 23.803 9.248 -48.937 1.00 32.41 278 LYS A O 1
ATOM 2218 N N . MET A 1 279 ? 22.365 10.075 -47.423 1.00 27.83 279 MET A N 1
ATOM 2219 C CA . MET A 1 279 ? 22.390 11.445 -47.936 1.00 27.83 279 MET A CA 1
ATOM 2220 C C . MET A 1 279 ? 23.430 12.235 -47.141 1.00 27.83 279 MET A C 1
ATOM 2222 O O . MET A 1 279 ? 23.160 12.758 -46.066 1.00 27.83 279 MET A O 1
ATOM 2226 N N . VAL A 1 280 ? 24.643 12.288 -47.689 1.00 30.53 280 VAL A N 1
ATOM 2227 C CA . VAL A 1 280 ? 25.564 13.404 -47.468 1.00 30.53 280 VAL A CA 1
ATOM 2228 C C . VAL A 1 280 ? 25.076 14.510 -48.400 1.00 30.53 280 VAL A C 1
ATOM 2230 O O . VAL A 1 280 ? 25.206 14.387 -49.618 1.00 30.53 280 VAL A O 1
ATOM 2233 N N . CYS A 1 281 ? 24.438 15.544 -47.853 1.00 28.62 281 CYS A N 1
ATOM 2234 C CA . CYS A 1 281 ? 24.039 16.705 -48.642 1.00 28.62 281 CYS A CA 1
ATOM 2235 C C . CYS A 1 281 ? 25.250 17.631 -48.797 1.00 28.62 281 CYS A C 1
ATOM 2237 O O . CYS A 1 281 ? 25.804 18.112 -47.815 1.00 28.62 281 CYS A O 1
ATOM 2239 N N . ASN A 1 282 ? 25.669 17.827 -50.044 1.00 28.14 282 ASN A N 1
ATOM 2240 C CA . ASN A 1 282 ? 26.754 18.716 -50.439 1.00 28.14 282 ASN A CA 1
ATOM 2241 C C . ASN A 1 282 ? 26.210 20.162 -50.466 1.00 28.14 282 ASN A C 1
ATOM 2243 O O . ASN A 1 282 ? 25.285 20.447 -51.234 1.00 28.14 282 ASN A O 1
ATOM 2247 N N . GLU A 1 283 ? 26.745 21.046 -49.617 1.00 39.56 283 GLU A N 1
ATOM 2248 C CA . GLU A 1 283 ? 26.201 22.380 -49.277 1.00 39.56 283 GLU A CA 1
ATOM 2249 C C . GLU A 1 283 ? 26.031 23.352 -50.463 1.00 39.56 283 GLU A C 1
ATOM 2251 O O . GLU A 1 283 ? 25.248 24.295 -50.378 1.00 39.56 283 GLU A O 1
ATOM 2256 N N . GLU A 1 284 ? 26.671 23.118 -51.611 1.00 36.09 284 GLU A N 1
ATOM 2257 C CA . GLU A 1 284 ? 26.622 24.062 -52.739 1.00 36.09 284 GLU A CA 1
ATOM 2258 C C . GLU A 1 284 ? 25.493 23.806 -53.757 1.00 36.09 284 GLU A C 1
ATOM 2260 O O . GLU A 1 284 ? 25.141 24.707 -54.519 1.00 36.09 284 GLU A O 1
ATOM 2265 N N . ARG A 1 285 ? 24.854 22.622 -53.767 1.00 31.89 285 ARG A N 1
ATOM 2266 C CA . ARG A 1 285 ? 23.754 22.310 -54.718 1.00 31.89 285 ARG A CA 1
ATOM 2267 C C . ARG A 1 285 ? 22.347 22.607 -54.199 1.00 31.89 285 ARG A C 1
ATOM 2269 O O . ARG A 1 285 ? 21.409 22.607 -54.993 1.00 31.89 285 ARG A O 1
ATOM 2276 N N . CYS A 1 286 ? 22.186 22.923 -52.916 1.00 34.84 286 CYS A N 1
ATOM 2277 C CA . CYS A 1 286 ? 20.882 23.227 -52.311 1.00 34.84 286 CYS A CA 1
ATOM 2278 C C . CYS A 1 286 ? 20.465 24.707 -52.459 1.00 34.84 286 CYS A C 1
ATOM 2280 O O . CYS A 1 286 ? 19.654 25.208 -51.690 1.00 34.84 286 CYS A O 1
ATOM 2282 N N . LYS A 1 287 ? 21.032 25.439 -53.431 1.00 35.56 287 LYS A N 1
ATOM 2283 C CA . LYS A 1 287 ? 20.812 26.887 -53.616 1.00 35.56 287 LYS A CA 1
ATOM 2284 C C . LYS A 1 287 ? 19.842 27.263 -54.740 1.00 35.56 287 LYS A C 1
ATOM 2286 O O . LYS A 1 287 ? 19.720 28.435 -55.074 1.00 35.56 287 LYS A O 1
ATOM 2291 N N . ILE A 1 288 ? 19.115 26.296 -55.302 1.00 44.22 288 ILE A N 1
ATOM 2292 C CA . ILE A 1 288 ? 18.030 26.556 -56.264 1.00 44.22 288 ILE A CA 1
ATOM 2293 C C . ILE A 1 288 ? 16.738 25.911 -55.743 1.00 44.22 288 ILE A C 1
ATOM 2295 O O . ILE A 1 288 ? 16.118 25.078 -56.398 1.00 44.22 288 ILE A O 1
ATOM 2299 N N . MET A 1 289 ? 16.343 26.255 -54.516 1.00 45.81 289 MET A N 1
ATOM 2300 C CA . MET A 1 289 ? 14.988 25.977 -54.040 1.00 45.81 289 MET A CA 1
ATOM 2301 C C . MET A 1 289 ? 14.072 27.104 -54.520 1.00 45.81 289 MET A C 1
ATOM 2303 O O . MET A 1 289 ? 14.290 28.271 -54.205 1.00 45.81 289 MET A O 1
ATOM 2307 N N . LYS A 1 290 ? 13.063 26.749 -55.326 1.00 53.94 290 LYS A N 1
ATOM 2308 C CA . LYS A 1 290 ? 11.985 27.655 -55.744 1.00 53.94 290 LYS A CA 1
ATOM 2309 C C . LYS A 1 290 ? 11.322 28.239 -54.495 1.00 53.94 290 LYS A C 1
ATOM 2311 O O . LYS A 1 290 ? 10.703 27.503 -53.726 1.00 53.94 290 LYS A O 1
ATOM 2316 N N . THR A 1 291 ? 11.444 29.549 -54.317 1.00 54.56 291 THR A N 1
ATOM 2317 C CA . THR A 1 291 ? 10.665 30.327 -53.353 1.00 54.56 291 THR A CA 1
ATOM 2318 C C . THR A 1 291 ? 9.185 30.107 -53.630 1.00 54.56 291 THR A C 1
ATOM 2320 O O . THR A 1 291 ? 8.731 30.286 -54.761 1.00 54.56 291 THR A O 1
ATOM 2323 N N . LEU A 1 292 ? 8.441 29.679 -52.611 1.00 67.94 292 LEU A N 1
ATOM 2324 C CA . LEU A 1 292 ? 7.023 29.358 -52.756 1.00 67.94 292 LEU A CA 1
ATOM 2325 C C . LEU A 1 292 ? 6.153 30.560 -52.387 1.00 67.94 292 LEU A C 1
ATOM 2327 O O . LEU A 1 292 ? 5.168 30.841 -53.063 1.00 67.94 292 LEU A O 1
ATOM 2331 N N . LEU A 1 293 ? 6.566 31.308 -51.363 1.00 70.31 293 LEU A N 1
ATOM 2332 C CA . LEU A 1 293 ? 5.923 32.544 -50.934 1.00 70.31 293 LEU A CA 1
ATOM 2333 C C . LEU A 1 293 ? 6.998 33.571 -50.567 1.00 70.31 293 LEU A C 1
ATOM 2335 O O . LEU A 1 293 ? 7.889 33.278 -49.769 1.00 70.31 293 LEU A O 1
ATOM 2339 N N . LYS A 1 294 ? 6.910 34.773 -51.140 1.00 79.94 294 LYS A N 1
ATOM 2340 C CA . LYS A 1 294 ? 7.723 35.933 -50.760 1.00 79.94 294 LYS A CA 1
ATOM 2341 C C . LYS A 1 294 ? 6.772 37.048 -50.350 1.00 79.94 294 LYS A C 1
ATOM 2343 O O . LYS A 1 294 ? 5.952 37.466 -51.162 1.00 79.94 294 LYS A O 1
ATOM 2348 N N . VAL A 1 295 ? 6.871 37.487 -49.100 1.00 78.38 295 VAL A N 1
ATOM 2349 C CA . VAL A 1 295 ? 6.076 38.589 -48.558 1.00 78.38 295 VAL A CA 1
ATOM 2350 C C . VAL A 1 295 ? 7.030 39.720 -48.204 1.00 78.38 295 VAL A C 1
ATOM 2352 O O . VAL A 1 295 ? 7.996 39.519 -47.466 1.00 78.38 295 VAL A O 1
ATOM 2355 N N . GLU A 1 296 ? 6.765 40.896 -48.760 1.00 78.94 296 GLU A N 1
ATOM 2356 C CA . GLU A 1 296 ? 7.522 42.120 -48.515 1.00 78.94 296 GLU A CA 1
ATOM 2357 C C . GLU A 1 296 ? 6.589 43.149 -47.874 1.00 78.94 296 GLU A C 1
ATOM 2359 O O . GLU A 1 296 ? 5.444 43.296 -48.297 1.00 78.94 296 GLU A O 1
ATOM 2364 N N . GLN A 1 297 ? 7.085 43.836 -46.846 1.00 77.81 297 GLN A N 1
ATOM 2365 C CA . GLN A 1 297 ? 6.416 44.916 -46.124 1.00 77.81 297 GLN A CA 1
ATOM 2366 C C . GLN A 1 297 ? 5.048 44.515 -45.557 1.00 77.81 297 GLN A C 1
ATOM 2368 O O . GLN A 1 297 ? 4.055 45.224 -45.720 1.00 77.81 297 GLN A O 1
ATOM 2373 N N . LEU A 1 298 ? 4.987 43.366 -44.873 1.00 77.69 298 LEU A N 1
ATOM 2374 C CA . LEU A 1 298 ? 3.756 42.938 -44.217 1.00 77.69 298 LEU A CA 1
ATOM 2375 C C . LEU A 1 298 ? 3.420 43.884 -43.059 1.00 77.69 298 LEU A C 1
ATOM 2377 O O . LEU A 1 298 ? 4.160 43.948 -42.074 1.00 77.69 298 LEU A O 1
ATOM 2381 N N . THR A 1 299 ? 2.274 44.554 -43.174 1.00 76.25 299 THR A N 1
ATOM 2382 C CA . THR A 1 299 ? 1.699 45.388 -42.118 1.00 76.25 299 THR A CA 1
ATOM 2383 C C . THR A 1 299 ? 0.326 44.844 -41.740 1.00 76.25 299 THR A C 1
ATOM 2385 O O . THR A 1 299 ? -0.543 44.701 -42.599 1.00 76.25 299 THR A O 1
ATOM 2388 N N . ILE A 1 300 ? 0.135 44.511 -40.462 1.00 78.38 300 ILE A N 1
ATOM 2389 C CA . ILE A 1 300 ? -1.132 44.000 -39.924 1.00 78.38 300 ILE A CA 1
ATOM 2390 C C . ILE A 1 300 ? -1.668 45.028 -38.940 1.00 78.38 300 ILE A C 1
ATOM 2392 O O . ILE A 1 300 ? -1.000 45.355 -37.959 1.00 78.38 300 ILE A O 1
ATOM 2396 N N . THR A 1 301 ? -2.878 45.515 -39.194 1.00 78.50 301 THR A N 1
ATOM 2397 C CA . THR A 1 301 ? -3.564 46.483 -38.338 1.00 78.50 301 THR A CA 1
ATOM 2398 C C . THR A 1 301 ? -4.716 45.812 -37.600 1.00 78.50 301 THR A C 1
ATOM 2400 O O . THR A 1 301 ? -5.416 44.960 -38.151 1.00 78.50 301 THR A O 1
ATOM 2403 N N . ASP A 1 302 ? -4.902 46.164 -36.330 1.00 75.81 302 ASP A N 1
ATOM 2404 C CA . ASP A 1 302 ? -6.080 45.745 -35.577 1.00 75.81 302 ASP A CA 1
ATOM 2405 C C . ASP A 1 302 ? -7.281 46.600 -35.989 1.00 75.81 302 ASP A C 1
ATOM 2407 O O . ASP A 1 302 ? -7.272 47.823 -35.840 1.00 75.81 302 ASP A O 1
ATOM 2411 N N . SER A 1 303 ? -8.345 45.955 -36.465 1.00 74.69 303 SER A N 1
ATOM 2412 C CA . SER A 1 303 ? -9.566 46.633 -36.904 1.00 74.69 303 SER A CA 1
ATOM 2413 C C . SER A 1 303 ? -10.302 47.367 -35.777 1.00 74.69 303 SER A C 1
ATOM 2415 O O . SER A 1 303 ? -11.123 48.235 -36.060 1.00 74.69 303 SER A O 1
ATOM 2417 N N . TRP A 1 304 ? -10.047 47.017 -34.512 1.00 73.00 304 TRP A N 1
ATOM 2418 C CA . TRP A 1 304 ? -10.764 47.575 -33.359 1.00 73.00 304 TRP A CA 1
ATOM 2419 C C . TRP A 1 304 ? -10.070 48.786 -32.741 1.00 73.00 304 TRP A C 1
ATOM 2421 O O . TRP A 1 304 ? -10.737 49.733 -32.332 1.00 73.00 304 TRP A O 1
ATOM 2431 N N . THR A 1 305 ? -8.739 48.769 -32.670 1.00 71.94 305 THR A N 1
ATOM 2432 C CA . THR A 1 305 ? -7.945 49.856 -32.071 1.00 71.94 305 THR A CA 1
ATOM 2433 C C . THR A 1 305 ? -7.246 50.737 -33.103 1.00 71.94 305 THR A C 1
ATOM 2435 O O . THR A 1 305 ? -6.684 51.768 -32.740 1.00 71.94 305 THR A O 1
ATOM 2438 N N . ASN A 1 306 ? -7.296 50.352 -34.384 1.00 71.62 306 ASN A N 1
ATOM 2439 C CA . ASN A 1 306 ? -6.588 50.985 -35.497 1.00 71.62 306 ASN A CA 1
ATOM 2440 C C . ASN A 1 306 ? -5.079 51.151 -35.227 1.00 71.62 306 ASN A C 1
ATOM 2442 O O . ASN A 1 306 ? -4.447 52.091 -35.707 1.00 71.62 306 ASN A O 1
ATOM 2446 N N . THR A 1 307 ? -4.516 50.250 -34.416 1.00 72.19 307 THR A N 1
ATOM 2447 C CA . THR A 1 307 ? -3.088 50.193 -34.109 1.00 72.19 307 THR A CA 1
ATOM 2448 C C . THR A 1 307 ? -2.409 49.147 -34.983 1.00 72.19 307 THR A C 1
ATOM 2450 O O . THR A 1 307 ? -2.998 48.120 -35.333 1.00 72.19 307 THR A O 1
ATOM 2453 N N . ASN A 1 308 ? -1.161 49.414 -35.358 1.00 73.38 308 ASN A N 1
ATOM 2454 C CA . ASN A 1 308 ? -0.374 48.498 -36.171 1.00 73.38 308 ASN A CA 1
ATOM 2455 C C . ASN A 1 308 ? 0.251 47.441 -35.248 1.00 73.38 308 ASN A C 1
ATOM 2457 O O . ASN A 1 308 ? 1.069 47.760 -34.388 1.00 73.38 308 ASN A O 1
ATOM 2461 N N . LEU A 1 309 ? -0.172 46.186 -35.407 1.00 71.19 309 LEU A N 1
ATOM 2462 C CA . LEU A 1 309 ? 0.303 45.042 -34.622 1.00 71.19 309 LEU A CA 1
ATOM 2463 C C . LEU A 1 309 ? 1.632 44.496 -35.153 1.00 71.19 309 LEU A C 1
ATOM 2465 O O . LEU A 1 309 ? 2.448 43.984 -34.392 1.00 71.19 309 LEU A O 1
ATOM 2469 N N . VAL A 1 310 ? 1.835 44.581 -36.467 1.00 73.81 310 VAL A N 1
ATOM 2470 C CA . VAL A 1 310 ? 3.053 44.155 -37.159 1.00 73.81 310 VAL A CA 1
ATOM 2471 C C . VAL A 1 310 ? 3.341 45.184 -38.240 1.00 73.81 310 VAL A C 1
ATOM 2473 O O . VAL A 1 310 ? 2.429 45.523 -38.990 1.00 73.81 310 VAL A O 1
ATOM 2476 N N . GLU A 1 311 ? 4.581 45.660 -38.342 1.00 76.38 311 GLU A N 1
ATOM 2477 C CA . GLU A 1 311 ? 5.002 46.599 -39.385 1.00 76.38 311 GLU A CA 1
ATOM 2478 C C . GLU A 1 311 ? 6.277 46.116 -40.078 1.00 76.38 311 GLU A C 1
ATOM 2480 O O . GLU A 1 311 ? 7.236 45.701 -39.425 1.00 76.38 311 GLU A O 1
ATOM 2485 N N . ASN A 1 312 ? 6.307 46.242 -41.407 1.00 74.19 312 ASN A N 1
ATOM 2486 C CA . ASN A 1 312 ? 7.511 46.124 -42.235 1.00 74.19 312 ASN A CA 1
ATOM 2487 C C . ASN A 1 312 ? 8.298 44.809 -42.087 1.00 74.19 312 ASN A C 1
ATOM 2489 O O . ASN A 1 312 ? 9.528 44.802 -42.181 1.00 74.19 312 ASN A O 1
ATOM 2493 N N . ILE A 1 313 ? 7.605 43.680 -41.910 1.00 76.62 313 ILE A N 1
ATOM 2494 C CA . ILE A 1 313 ? 8.268 42.370 -41.887 1.00 76.62 313 ILE A CA 1
ATOM 2495 C C . ILE A 1 313 ? 8.391 41.810 -43.307 1.00 76.62 313 ILE A C 1
ATOM 2497 O O . ILE A 1 313 ? 7.410 41.724 -44.047 1.00 76.62 313 ILE A O 1
ATOM 2501 N N . ASN A 1 314 ? 9.607 41.381 -43.652 1.00 80.88 314 ASN A N 1
ATOM 2502 C CA . ASN A 1 314 ? 9.929 40.702 -44.904 1.00 80.88 314 ASN A CA 1
ATOM 2503 C C . ASN A 1 314 ? 10.295 39.247 -44.607 1.00 80.88 314 ASN A C 1
ATOM 2505 O O . ASN A 1 314 ? 11.214 39.000 -43.825 1.00 80.88 314 ASN A O 1
ATOM 2509 N N . PHE A 1 315 ? 9.625 38.287 -45.243 1.00 80.88 315 PHE A N 1
ATOM 2510 C CA . PHE A 1 315 ? 10.012 36.882 -45.126 1.00 80.88 315 PHE A CA 1
ATOM 2511 C C . PHE A 1 315 ? 9.726 36.081 -46.396 1.00 80.88 315 PHE A C 1
ATOM 2513 O O . PHE A 1 315 ? 8.869 36.410 -47.220 1.00 80.88 315 PHE A O 1
ATOM 2520 N N . THR A 1 316 ? 10.476 34.996 -46.544 1.00 79.19 316 THR A N 1
ATOM 2521 C CA . THR A 1 316 ? 10.357 34.034 -47.639 1.00 79.19 316 THR A CA 1
ATOM 2522 C C . THR A 1 316 ? 10.153 32.646 -47.064 1.00 79.19 316 THR A C 1
ATOM 2524 O O . THR A 1 316 ? 10.834 32.285 -46.109 1.00 79.19 316 THR A O 1
ATOM 2527 N N . VAL A 1 317 ? 9.250 31.869 -47.657 1.00 77.19 317 VAL A N 1
ATOM 2528 C CA . VAL A 1 317 ? 9.019 30.467 -47.290 1.00 77.19 317 VAL A CA 1
ATOM 2529 C C . VAL A 1 317 ? 9.388 29.574 -48.471 1.00 77.19 317 VAL A C 1
ATOM 2531 O O . VAL A 1 317 ? 8.867 29.743 -49.585 1.00 77.19 317 VAL A O 1
ATOM 2534 N N . SER A 1 318 ? 10.295 28.629 -48.230 1.00 78.50 318 SER A N 1
ATOM 2535 C CA . SER A 1 318 ? 10.723 27.627 -49.208 1.00 78.50 318 SER A CA 1
ATOM 2536 C C . SER A 1 318 ? 9.919 26.331 -49.063 1.00 78.50 318 SER A C 1
ATOM 2538 O O . SER A 1 318 ? 9.231 26.098 -48.071 1.00 78.50 318 SER A O 1
ATOM 2540 N N . HIS A 1 319 ? 9.972 25.461 -50.073 1.00 58.66 319 HIS A N 1
ATOM 2541 C CA . HIS A 1 319 ? 9.219 24.205 -50.057 1.00 58.66 319 HIS A CA 1
ATOM 2542 C C . HIS A 1 319 ? 9.670 23.293 -48.898 1.00 58.66 319 HIS A C 1
ATOM 2544 O O . HIS A 1 319 ? 10.834 22.909 -48.841 1.00 58.66 319 HIS A O 1
ATOM 2550 N N . GLY A 1 320 ? 8.753 22.951 -47.987 1.00 65.44 320 GLY A N 1
ATOM 2551 C CA . GLY A 1 320 ? 9.038 22.147 -46.790 1.00 65.44 320 GLY A CA 1
ATOM 2552 C C . GLY A 1 320 ? 9.398 22.953 -45.535 1.00 65.44 320 GLY A C 1
ATOM 2553 O O . GLY A 1 320 ? 9.503 22.369 -44.460 1.00 65.44 320 GLY A O 1
ATOM 2554 N N . GLU A 1 321 ? 9.535 24.279 -45.636 1.00 59.78 321 GLU A N 1
ATOM 2555 C CA . GLU A 1 321 ? 9.702 25.159 -44.476 1.00 59.78 321 GLU A CA 1
ATOM 2556 C C . GLU A 1 321 ? 8.334 25.571 -43.920 1.00 59.78 321 GLU A C 1
ATOM 2558 O O . GLU A 1 321 ? 7.413 25.902 -44.666 1.00 59.78 321 GLU A O 1
ATOM 2563 N N . THR A 1 322 ? 8.193 25.556 -42.594 1.00 61.91 322 THR A N 1
ATOM 2564 C CA . THR A 1 322 ? 7.001 26.066 -41.904 1.00 61.91 322 THR A CA 1
ATOM 2565 C C . THR A 1 322 ? 7.414 27.258 -41.057 1.00 61.91 322 THR A C 1
ATOM 2567 O O . THR A 1 322 ? 8.274 27.126 -40.188 1.00 61.91 322 THR A O 1
ATOM 2570 N N . LEU A 1 323 ? 6.809 28.418 -41.310 1.00 67.12 323 LEU A N 1
ATOM 2571 C CA . LEU A 1 323 ? 7.070 29.646 -40.566 1.00 67.12 323 LEU A CA 1
ATOM 2572 C C . LEU A 1 323 ? 5.858 29.973 -39.687 1.00 67.12 323 LEU A C 1
ATOM 2574 O O . LEU A 1 323 ? 4.736 30.049 -40.184 1.00 67.12 323 LEU A O 1
ATOM 2578 N N . GLY A 1 324 ? 6.083 30.150 -38.385 1.00 62.28 324 GLY A N 1
ATOM 2579 C CA . GLY A 1 324 ? 5.057 30.538 -37.417 1.00 62.28 324 GLY A CA 1
ATOM 2580 C C . GLY A 1 324 ? 5.371 31.904 -36.818 1.00 62.28 324 GLY A C 1
ATOM 2581 O O . GLY A 1 324 ? 6.490 32.133 -36.365 1.00 62.28 324 GLY A O 1
ATOM 2582 N N . ILE A 1 325 ? 4.390 32.807 -36.804 1.00 63.03 325 ILE A N 1
ATOM 2583 C CA . ILE A 1 325 ? 4.494 34.093 -36.106 1.00 63.03 325 ILE A CA 1
ATOM 2584 C C . ILE A 1 325 ? 4.002 33.868 -34.674 1.00 63.03 325 ILE A C 1
ATOM 2586 O O . ILE A 1 325 ? 2.835 33.543 -34.464 1.00 63.03 325 ILE A O 1
ATOM 2590 N N . ILE A 1 326 ? 4.894 34.010 -33.693 1.00 58.88 326 ILE A N 1
ATOM 2591 C CA . ILE A 1 326 ? 4.571 33.882 -32.268 1.00 58.88 326 ILE A CA 1
ATOM 2592 C C . ILE A 1 326 ? 4.524 35.291 -31.680 1.00 58.88 326 ILE A C 1
ATOM 2594 O O . ILE A 1 326 ? 5.545 35.971 -31.627 1.00 58.88 326 ILE A O 1
ATOM 2598 N N . GLY A 1 327 ? 3.339 35.738 -31.266 1.00 58.81 327 GLY A N 1
ATOM 2599 C CA . GLY A 1 327 ? 3.172 36.986 -30.524 1.00 58.81 327 GLY A CA 1
ATOM 2600 C C . GLY A 1 327 ? 3.204 36.732 -29.019 1.00 58.81 327 GLY A C 1
ATOM 2601 O O . GLY A 1 327 ? 2.525 35.827 -28.534 1.00 58.81 327 GLY A O 1
ATOM 2602 N N . GLU A 1 328 ? 3.952 37.536 -28.265 1.00 55.69 328 GLU A N 1
ATOM 2603 C CA . GLU A 1 328 ? 3.829 37.562 -26.807 1.00 55.69 328 GLU A CA 1
ATOM 2604 C C . GLU A 1 328 ? 2.618 38.418 -26.411 1.00 55.69 328 GLU A C 1
ATOM 2606 O O . GLU A 1 328 ? 2.585 39.631 -26.614 1.00 55.69 328 GLU A O 1
ATOM 2611 N N . SER A 1 329 ? 1.593 37.783 -25.839 1.00 49.09 329 SER A N 1
ATOM 2612 C CA . SER A 1 329 ? 0.449 38.487 -25.257 1.00 49.09 329 SER A CA 1
ATOM 2613 C C . SER A 1 329 ? 0.856 39.099 -23.916 1.00 49.09 329 SER A C 1
ATOM 2615 O O . SER A 1 329 ? 0.732 38.469 -22.866 1.00 49.09 329 SER A O 1
ATOM 2617 N N . GLY A 1 330 ? 1.325 40.346 -23.941 1.00 53.25 330 GLY A N 1
ATOM 2618 C CA . GLY A 1 330 ? 1.621 41.144 -22.751 1.00 53.25 330 GLY A CA 1
ATOM 2619 C C . GLY A 1 330 ? 0.367 41.546 -21.966 1.00 53.25 330 GLY A C 1
ATOM 2620 O O . GLY A 1 330 ? -0.036 42.705 -21.985 1.00 53.25 330 GLY A O 1
ATOM 2621 N N . ARG A 1 331 ? -0.247 40.600 -21.244 1.00 43.12 331 ARG A N 1
ATOM 2622 C CA . ARG A 1 331 ? -1.138 40.862 -20.100 1.00 43.12 331 ARG A CA 1
ATOM 2623 C C . ARG A 1 331 ? -1.012 39.734 -19.071 1.00 43.12 331 ARG A C 1
ATOM 2625 O O . ARG A 1 331 ? -1.641 38.693 -19.227 1.00 43.12 331 ARG A O 1
ATOM 2632 N N . GLY A 1 332 ? -0.257 39.991 -17.999 1.00 37.06 332 GLY A N 1
ATOM 2633 C CA . GLY A 1 332 ? -0.371 39.256 -16.732 1.00 37.06 332 GLY A CA 1
ATOM 2634 C C . GLY A 1 332 ? 0.933 38.724 -16.134 1.00 37.06 332 GLY A C 1
ATOM 2635 O O . GLY A 1 332 ? 1.177 37.526 -16.207 1.00 37.06 332 GLY A O 1
ATOM 2636 N N . ASN A 1 333 ? 1.744 39.611 -15.545 1.00 29.75 333 ASN A N 1
ATOM 2637 C CA . ASN A 1 333 ? 2.309 39.483 -14.187 1.00 29.75 333 ASN A CA 1
ATOM 2638 C C . ASN A 1 333 ? 3.309 40.627 -13.941 1.00 29.75 333 ASN A C 1
ATOM 2640 O O . ASN A 1 333 ? 4.451 40.576 -14.396 1.00 29.75 333 ASN A O 1
ATOM 2644 N N . GLN A 1 334 ? 2.845 41.661 -13.232 1.00 36.59 334 GLN A N 1
ATOM 2645 C CA . GLN A 1 334 ? 3.670 42.292 -12.201 1.00 36.59 334 GLN A CA 1
ATOM 2646 C C . GLN A 1 334 ? 3.538 41.463 -10.929 1.00 36.59 334 GLN A C 1
ATOM 2648 O O . GLN A 1 334 ? 2.415 40.950 -10.706 1.00 36.59 334 GLN A O 1
#

Radius of gyration: 31.15 Å; chains: 1; bounding box: 56×72×87 Å

pLDDT: mean 79.48, std 20.59, range [26.53, 98.12]

Organism: NCBI:txid33028

Foldseek 3Di:
DVVVVVQVVDPVSVVVVVVVVVLVCLQVCLVVVDPDDQLDFDCVQALPPDDPVANLGAHRRRGRPVSLVSPQSCLLAVLLLVLLVLLLVLLLVLLLCLLQVPDPSVVVLLVVLCVLVVDDLLVQLVVQLVVVDFESVSSSVSSNVRRNSVSNVVLSVLSNVQCPDPVNVVCVVVPHDPVCCCVPGRVVVSVVVSVVVSVVVSVVSSVSQLVCVLVVSYHDPPRRHNSVQCNSCVVCCPPNVSSVDVPPPPDDDPDDDDDDDDDDDDDDDDDDDDDDDDPPDDVPPVPPFPFPDWDFFDWDADPPPRDTPDTGDTDTDTPPDDDDDDDDPPDDDD

Sequence (334 aa):
MIVLQRLLRDKGAVIALTIILVYVVLGLFTPTVTFYNPNHVDTANNFSGMSWAHWLGTDHLGRDVLIRMIYAIRPSLLYVFIALIISVLIGSALGFISGYLLGYIDTFIMRLCDIMLAFPSYVITLALITLFGMGLENIILAFILTRWAWFCRVIRTRVMQYIEADHVKFAKTIGMSNSAIIQKHILPLTLADIAIFASSSMCSMILQMSGFSFLGLGVKPPTAEWGMMLNKARKVMFTHPEMMMNYRYRDCDYCHGVQFPFRCLTSCNRSTNDYQRKMVCNEERCKIMKTLLKVEQLTITDSWTNTNLVENINFTVSHGETLGIIGESGRGNQ

Secondary structure (DSSP, 8-state):
-HHHHHHHH-HHHHHHHHHHHHHHHHHHSHHHH--S-TT---GGGTT--S-SS-TT-B-TTS-BHHHHHHHTHIIIIIHHHHHHHHHHHHHHHHHHHHHHH-SHHHHHHHHHHHHHHSS-HHHHHHHHHHHH-SSHHHHHHHHHHHHHHHHHHHHHHHHHHHHTSHHHHHHHHTT--HHHHIIIIIHHHHHHHHHHHHHHHHHHHHHHHHHHHHTTSSPPTTS--HHHHHHHHHHTTTT-GGGT---------------------S----------------TTSTT---EEEEEEEEEEE-TTT--EEEEEEEEEEETT-----------S--